Protein AF-A0AAD5KNI1-F1 (afdb_monomer)

Secondary structure (DSSP, 8-state):
----TTSHHHHHHHHHHHHHHHHHHHHHH--HHHHHHHHHHHHHTS--HHHHHHHHHHHHHHH--HHHHHHHHHHHHT--TTS-TTHHHHHHHHHHHTT-HHHHHHHHHHHH--GGG-SSPPPPPPTTHHHHHHHHHHHHHHTT-HHHHHHHHHHHHH-BTTTB---HHHHHHHHHHHHHTT-HHHHHHHTT------TT-S----HHHHHHHHHHHHHHHHHHHHHHTT-

Nearest PDB structures (foldseek):
  7mqz-assembly1_A  TM=6.585E-01  e=3.455E-09  Homo sapiens
  5jkp-assembly1_A  TM=3.582E-01  e=1.092E-02  Pseudomonas aeruginosa PAO1
  5yvi-assembly1_A  TM=3.074E-01  e=9.210E+00  Homo sapiens

Sequence (231 aa):
MAWDLSNKEERTTLMKQLGSEYREKCLRQKSPRDCHYLAHFLETVNKDVAKAATLFRKTCDDHQYGDSCQKFAHLVRRGIEGIDPSVSVDYDRKGCDYGQAKSCFHAAMAIVSDTERGQVPSKNLEPNDPLEAVNLLDRACDLGCDNSCYLAGGLYLVGVPGILEKDVSVTYRYDLKACQLGNQLACANLRGALPVECPGHDNPISNGFVIRRLQLKIRNERLRREYSNSL

Radius of gyration: 20.93 Å; Cα contacts (8 Å, |Δi|>4): 336; chains: 1; bounding box: 62×46×53 Å

Solvent-accessible surface area (backbone atoms only — not comparable to full-atom values): 11954 Å² total; per-residue (Å²): 136,87,82,55,74,87,40,68,66,55,42,53,51,51,52,56,50,50,56,50,50,24,47,51,39,23,72,75,65,63,36,58,68,34,34,43,52,35,18,49,42,28,38,70,72,68,62,36,53,69,62,13,41,52,41,16,43,48,36,18,72,78,61,56,33,14,68,23,16,32,50,27,18,52,47,30,37,72,64,42,90,97,53,67,43,62,56,18,46,59,29,10,45,51,3,28,76,46,67,23,23,70,11,15,35,51,35,18,44,26,64,38,38,65,46,93,85,43,70,44,58,57,66,86,82,54,96,61,45,69,59,52,27,45,53,27,13,48,53,6,27,74,58,64,30,21,70,23,18,32,44,40,14,44,49,25,57,68,31,38,93,100,79,38,72,62,32,63,71,59,15,52,53,24,20,50,52,6,28,76,61,64,27,65,68,25,44,33,54,76,70,74,48,85,85,81,90,74,91,87,64,97,73,81,81,54,49,69,60,40,52,52,40,34,54,49,52,53,53,52,49,50,52,51,51,57,53,64,74,73,112

Foldseek 3Di:
DDFDPVDPVSVVVVLVVLLVVLVCCCPPVVDLVSLLVNLVSCVPVVVNPVVSLVSLVCSCVVPLALVSLQVNLVSLLVDDPPDHNQVSLVSLVSSLVSLNLVSLQLNLCLDLDDPPPDSRHHDQHDPCSPVSSLVSLVSSLVSLPLLSLQLNLLCLCVDAPPHGHRDNPSSLVSLVSSVVSPNVQSVCVNVVDPDDDDPDDPDDDDSVNSNVSNNVSVVVSVVVVVVVVVD

Mean predicted aligned error: 8.08 Å

Organism: NCBI:txid1820382

InterPro domains:
  IPR011990 Tetratricopeptide-like helical domain superfamily [G3DSA:1.25.40.10] (17-195)
  IPR040239 Beta-lactamase HcpB-like [PTHR13891] (3-190)

pLDDT: mean 84.25, std 14.22, range [33.34, 97.88]

Structure (mmCIF, N/CA/C/O backbone):
data_AF-A0AAD5KNI1-F1
#
_entry.id   AF-A0AAD5KNI1-F1
#
loop_
_atom_site.group_PDB
_atom_site.id
_atom_site.type_symbol
_atom_site.label_atom_id
_atom_site.label_alt_id
_atom_site.label_comp_id
_atom_site.label_asym_id
_atom_site.label_entity_id
_atom_site.label_seq_id
_atom_site.pdbx_PDB_ins_code
_atom_site.Cartn_x
_atom_site.Cartn_y
_atom_site.Cartn_z
_atom_site.occupancy
_atom_site.B_iso_or_equiv
_atom_site.auth_seq_id
_atom_site.auth_comp_id
_atom_site.auth_asym_id
_atom_site.auth_atom_id
_atom_site.pdbx_PDB_model_num
ATOM 1 N N . MET A 1 1 ? -29.954 16.311 17.843 1.00 65.25 1 MET A N 1
ATOM 2 C CA . MET A 1 1 ? -29.125 17.119 18.763 1.00 65.25 1 MET A CA 1
ATOM 3 C C . MET A 1 1 ? -27.772 17.313 18.108 1.00 65.25 1 MET A C 1
ATOM 5 O O . MET A 1 1 ? -27.236 16.335 17.600 1.00 65.25 1 MET A O 1
ATOM 9 N N . ALA A 1 2 ? -27.282 18.549 18.032 1.00 79.69 2 ALA A N 1
ATOM 10 C CA . ALA A 1 2 ? -25.938 18.841 17.540 1.00 79.69 2 ALA A CA 1
ATOM 11 C C . ALA A 1 2 ? -24.978 18.829 18.736 1.00 79.69 2 ALA A C 1
ATOM 13 O O . ALA A 1 2 ? -25.285 19.446 19.750 1.00 79.69 2 ALA A O 1
ATOM 14 N N . TRP A 1 3 ? -23.875 18.092 18.626 1.00 81.31 3 TRP A N 1
ATOM 15 C CA . TRP A 1 3 ? -22.839 18.023 19.658 1.00 81.31 3 TRP A CA 1
ATOM 16 C C . TRP A 1 3 ? -21.899 19.225 19.543 1.00 81.31 3 TRP A C 1
ATOM 18 O O . TRP A 1 3 ? -21.423 19.515 18.441 1.00 81.31 3 TRP A O 1
ATOM 28 N N . ASP A 1 4 ? -21.575 19.878 20.657 1.00 86.06 4 ASP A N 1
ATOM 29 C CA . ASP A 1 4 ? -20.513 20.878 20.712 1.00 86.06 4 ASP A CA 1
ATOM 30 C C . ASP A 1 4 ? -19.155 20.189 20.886 1.00 86.06 4 ASP A C 1
ATOM 32 O O . ASP A 1 4 ? -18.719 19.814 21.977 1.00 86.06 4 ASP A O 1
ATOM 36 N N . LEU A 1 5 ? -18.441 20.041 19.771 1.00 84.06 5 LEU A N 1
ATOM 37 C CA . LEU A 1 5 ? -17.113 19.439 19.765 1.00 84.06 5 LEU A CA 1
ATOM 38 C C . LEU A 1 5 ? -16.035 20.353 20.354 1.00 84.06 5 LEU A C 1
ATOM 40 O O . LEU A 1 5 ? -14.898 19.908 20.471 1.00 84.06 5 LEU A O 1
ATOM 44 N N . SER A 1 6 ? -16.323 21.598 20.734 1.00 86.25 6 SER A N 1
ATOM 45 C CA . SER A 1 6 ? -15.379 22.435 21.484 1.00 86.25 6 SER A CA 1
ATOM 46 C C . SER A 1 6 ? -15.390 22.101 22.985 1.00 86.25 6 SER A C 1
ATOM 48 O O . SER A 1 6 ? -14.338 22.158 23.638 1.00 86.25 6 SER A O 1
ATOM 50 N N . ASN A 1 7 ? -16.516 21.595 23.496 1.00 92.38 7 ASN A N 1
ATOM 51 C CA . ASN A 1 7 ? -16.690 21.142 24.870 1.00 92.38 7 ASN A CA 1
ATOM 52 C C . ASN A 1 7 ? -16.044 19.759 25.105 1.00 92.38 7 ASN A C 1
ATOM 54 O O . ASN A 1 7 ? -16.334 18.764 24.439 1.00 92.38 7 ASN A O 1
ATOM 58 N N . LYS A 1 8 ? -15.141 19.673 26.091 1.00 91.00 8 LYS A N 1
ATOM 59 C CA . LYS A 1 8 ? -14.399 18.440 26.408 1.00 91.00 8 LYS A CA 1
ATOM 60 C C . LYS A 1 8 ? -15.302 17.303 26.898 1.00 91.00 8 LYS A C 1
ATOM 62 O O . LYS A 1 8 ? -15.028 16.143 26.582 1.00 91.00 8 LYS A O 1
ATOM 67 N N . GLU A 1 9 ? -16.330 17.611 27.676 1.00 89.75 9 GLU A N 1
ATOM 68 C CA . GLU A 1 9 ? -17.232 16.623 28.269 1.00 89.75 9 GLU A CA 1
ATOM 69 C C . GLU A 1 9 ? -18.179 16.036 27.219 1.00 89.75 9 GLU A C 1
ATOM 71 O O . GLU A 1 9 ? -18.293 14.811 27.109 1.00 89.75 9 GLU A O 1
ATOM 76 N N . GLU A 1 10 ? -18.747 16.885 26.361 1.00 88.88 10 GLU A N 1
ATOM 77 C CA . GLU A 1 10 ? -19.550 16.443 25.216 1.00 88.88 10 GLU A CA 1
ATOM 78 C C . GLU A 1 10 ? -18.726 15.602 24.239 1.00 88.88 10 GLU A C 1
ATOM 80 O O . GLU A 1 10 ? -19.139 14.494 23.893 1.00 88.88 10 GLU A O 1
ATOM 85 N N . ARG A 1 11 ? -17.508 16.041 23.880 1.00 87.19 11 ARG A N 1
ATOM 86 C CA . ARG A 1 11 ? -16.585 15.230 23.063 1.00 87.19 11 ARG A CA 1
ATOM 87 C C . ARG A 1 11 ? -16.330 13.854 23.672 1.00 87.19 11 ARG A C 1
ATOM 89 O O . ARG A 1 11 ? -16.349 12.848 22.967 1.00 87.19 11 ARG A O 1
ATOM 96 N N . THR A 1 12 ? -16.055 13.800 24.974 1.00 86.75 12 THR A N 1
ATOM 97 C CA . THR A 1 12 ? -15.742 12.537 25.660 1.00 86.75 12 THR A CA 1
ATOM 98 C C . THR A 1 12 ? -16.953 11.606 25.671 1.00 86.75 12 THR A C 1
ATOM 100 O O . THR A 1 12 ? -16.815 10.400 25.456 1.00 86.75 12 THR A O 1
ATOM 103 N N . THR A 1 13 ? -18.144 12.162 25.883 1.00 88.88 13 THR A N 1
ATOM 104 C CA . THR A 1 13 ? -19.409 11.419 25.876 1.00 88.88 13 THR A CA 1
ATOM 105 C C . THR A 1 13 ? -19.709 10.856 24.491 1.00 88.88 13 THR A C 1
ATOM 107 O O . THR A 1 13 ? -19.972 9.658 24.365 1.00 88.88 13 THR A O 1
ATOM 110 N N . LEU A 1 14 ? -19.560 11.675 23.448 1.00 86.31 14 LEU A N 1
ATOM 111 C CA . LEU A 1 14 ? -19.719 11.254 22.060 1.00 86.31 14 LEU A CA 1
ATOM 112 C C . LEU A 1 14 ? -18.759 10.112 21.700 1.00 86.31 14 LEU A C 1
ATOM 114 O O . LEU A 1 14 ? -19.182 9.110 21.130 1.00 86.31 14 LEU A O 1
ATOM 118 N N . MET A 1 15 ? -17.480 10.208 22.081 1.00 85.50 15 MET A N 1
ATOM 119 C CA . MET A 1 15 ? -16.503 9.147 21.800 1.00 85.50 15 MET A CA 1
ATOM 120 C C . MET A 1 15 ? -16.881 7.818 22.465 1.00 85.50 15 MET A C 1
ATOM 122 O O . MET A 1 15 ? -16.777 6.765 21.837 1.00 85.50 15 MET A O 1
ATOM 126 N N . LYS A 1 16 ? -17.378 7.841 23.709 1.00 86.94 16 LYS A N 1
ATOM 127 C CA . LYS A 1 16 ? -17.862 6.627 24.392 1.00 86.94 16 LYS A CA 1
ATOM 128 C C . LYS A 1 16 ? -19.083 6.015 23.695 1.00 86.94 16 LYS A C 1
ATOM 130 O O . LYS A 1 16 ? -19.163 4.789 23.575 1.00 86.94 16 LYS A O 1
ATOM 135 N N . GLN A 1 17 ? -20.018 6.849 23.236 1.00 88.50 17 GLN A N 1
ATOM 136 C CA . GLN A 1 17 ? -21.193 6.393 22.489 1.00 88.50 17 GLN A CA 1
ATOM 137 C C . GLN A 1 17 ? -20.791 5.759 21.153 1.00 88.50 17 GLN A C 1
ATOM 139 O O . GLN A 1 17 ? -21.181 4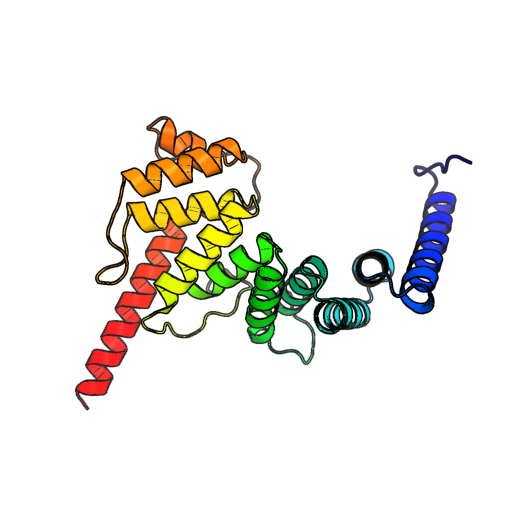.623 20.888 1.00 88.50 17 GLN A O 1
ATOM 144 N N . LEU A 1 18 ? -19.927 6.423 20.378 1.00 86.44 18 LEU A N 1
ATOM 145 C CA . LEU A 1 18 ? -19.414 5.910 19.103 1.00 86.44 18 LEU A CA 1
ATOM 146 C C . LEU A 1 18 ? -18.700 4.563 19.267 1.00 86.44 18 LEU A C 1
ATOM 148 O O . LEU A 1 18 ? -18.978 3.621 18.529 1.00 86.44 18 LEU A O 1
ATOM 152 N N . GLY A 1 19 ? -17.823 4.431 20.268 1.00 86.19 19 GLY A N 1
ATOM 153 C CA . GLY A 1 19 ? -17.139 3.164 20.543 1.00 86.19 19 GLY A CA 1
ATOM 154 C C . GLY A 1 19 ? -18.106 2.014 20.860 1.00 86.19 19 GLY A C 1
ATOM 155 O O . GLY A 1 19 ? -17.882 0.876 20.441 1.00 86.19 19 GLY A O 1
ATOM 156 N N . SER A 1 20 ? -19.204 2.309 21.561 1.00 86.38 20 SER A N 1
ATOM 157 C CA . SER A 1 20 ? -20.248 1.325 21.881 1.00 86.38 20 SER A CA 1
ATOM 158 C C . SER A 1 20 ? -21.065 0.941 20.644 1.00 86.38 20 SER A C 1
ATOM 160 O O . SER A 1 20 ? -21.335 -0.241 20.431 1.00 86.38 20 SER A O 1
ATOM 162 N N . GLU A 1 21 ? -21.394 1.913 19.792 1.00 87.56 21 GLU A N 1
ATOM 163 C CA . GLU A 1 21 ? -22.126 1.692 18.545 1.00 87.56 21 GLU A CA 1
ATOM 164 C C . GLU A 1 21 ? -21.324 0.846 17.544 1.00 87.56 21 GLU A C 1
ATOM 166 O O . GLU A 1 21 ? -21.843 -0.145 17.025 1.00 87.56 21 GLU A O 1
ATOM 171 N N . TYR A 1 22 ? -20.042 1.166 17.321 1.00 89.75 22 TYR A N 1
ATOM 172 C CA . TYR A 1 22 ? -19.177 0.359 16.452 1.00 89.75 22 TYR A CA 1
ATOM 173 C C . TYR A 1 22 ? -19.045 -1.078 16.960 1.00 89.75 22 TYR A C 1
ATOM 175 O O . TYR A 1 22 ? -19.050 -2.021 16.169 1.00 89.75 22 TYR A O 1
ATOM 183 N N . ARG A 1 23 ? -18.973 -1.270 18.284 1.00 87.81 23 ARG A N 1
ATOM 184 C CA . ARG A 1 23 ? -18.917 -2.604 18.892 1.00 87.81 23 ARG A CA 1
ATOM 185 C C . ARG A 1 23 ? -20.197 -3.398 18.660 1.00 87.81 23 ARG A C 1
ATOM 187 O O . ARG A 1 23 ? -20.118 -4.560 18.270 1.00 87.81 23 ARG A O 1
ATOM 194 N N . GLU A 1 24 ? -21.355 -2.788 18.882 1.00 87.38 24 GLU A N 1
ATOM 195 C CA . GLU A 1 24 ? -22.658 -3.402 18.607 1.00 87.38 24 GLU A CA 1
ATOM 196 C C . GLU A 1 24 ? -22.773 -3.819 17.135 1.00 87.38 24 GLU A C 1
ATOM 198 O O . GLU A 1 24 ? -23.053 -4.984 16.844 1.00 87.38 24 GLU A O 1
ATOM 203 N N . LYS A 1 25 ? -22.489 -2.902 16.201 1.00 87.19 25 LYS A N 1
ATOM 204 C CA . LYS A 1 25 ? -22.584 -3.158 14.756 1.00 87.19 25 LYS A CA 1
ATOM 205 C C . LYS A 1 25 ? -21.588 -4.213 14.282 1.00 87.19 25 LYS A C 1
ATOM 207 O O . LYS A 1 25 ? -21.976 -5.137 13.569 1.00 87.19 25 LYS A O 1
ATOM 212 N N . CYS A 1 26 ? -20.338 -4.146 14.732 1.00 89.75 26 CYS A N 1
ATOM 213 C CA . CYS A 1 26 ? -19.331 -5.150 14.400 1.00 89.75 26 CYS A CA 1
ATOM 214 C C . CYS A 1 26 ? -19.736 -6.553 14.888 1.00 89.75 26 CYS A C 1
ATOM 216 O O . CYS A 1 26 ? -19.681 -7.515 14.124 1.00 89.75 26 CYS A O 1
ATOM 218 N N . LEU A 1 27 ? -20.190 -6.687 16.142 1.00 84.06 27 LEU A N 1
ATOM 219 C CA . LEU A 1 27 ? -20.471 -7.999 16.738 1.00 84.06 27 LEU A CA 1
ATOM 220 C C . LEU A 1 27 ? -21.825 -8.586 16.321 1.00 84.06 27 LEU A C 1
ATOM 222 O O . LEU A 1 27 ? -21.920 -9.794 16.109 1.00 84.06 27 LEU A O 1
ATOM 226 N N . ARG A 1 28 ? -22.875 -7.761 16.216 1.00 80.75 28 ARG A N 1
ATOM 227 C CA . ARG A 1 28 ? -24.236 -8.230 15.899 1.00 80.75 28 ARG A CA 1
ATOM 228 C C . ARG A 1 28 ? -24.526 -8.231 14.407 1.00 80.75 28 ARG A C 1
ATOM 230 O O . ARG A 1 28 ? -25.112 -9.186 13.910 1.00 80.75 28 ARG A O 1
ATOM 237 N N . GLN A 1 29 ? -24.124 -7.179 13.699 1.00 75.31 29 GLN A N 1
ATOM 238 C CA . GLN A 1 29 ? -24.446 -7.002 12.278 1.00 75.31 29 GLN A CA 1
ATOM 239 C C . GLN A 1 29 ? -23.338 -7.535 11.361 1.00 75.31 29 GLN A C 1
ATOM 241 O O . GLN A 1 29 ? -23.528 -7.576 10.150 1.00 75.31 29 GLN A O 1
ATOM 246 N N . LYS A 1 30 ? -22.197 -7.961 11.932 1.00 82.06 30 LYS A N 1
ATOM 247 C CA . LYS A 1 30 ? -21.032 -8.508 11.212 1.00 82.06 30 LYS A CA 1
ATOM 248 C C . LYS A 1 30 ? -20.571 -7.613 10.055 1.00 82.06 30 LYS A C 1
ATOM 250 O O . LYS A 1 30 ? -20.094 -8.103 9.038 1.00 82.06 30 LYS A O 1
ATOM 255 N N . SER A 1 31 ? -20.739 -6.300 10.210 1.00 90.00 31 SER A N 1
ATOM 256 C CA . SER A 1 31 ? -20.339 -5.310 9.212 1.00 90.00 31 SER A CA 1
ATOM 257 C C . SER A 1 31 ? -18.813 -5.156 9.226 1.00 90.00 31 SER A C 1
ATOM 259 O O . SER A 1 31 ? -18.266 -4.681 10.229 1.00 90.00 31 SER A O 1
ATOM 261 N N . PRO A 1 32 ? -18.101 -5.503 8.135 1.00 91.88 32 PRO A N 1
ATOM 262 C CA . PRO A 1 32 ? -16.641 -5.395 8.084 1.00 91.88 32 PRO A CA 1
ATOM 263 C C . PRO A 1 32 ? -16.165 -3.948 8.245 1.00 91.88 32 PRO A C 1
ATOM 265 O O . PRO A 1 32 ? -15.157 -3.684 8.899 1.00 91.88 32 PRO A O 1
ATOM 268 N N . ARG A 1 33 ? -16.942 -2.997 7.711 1.00 93.44 33 ARG A N 1
ATOM 269 C CA . ARG A 1 33 ? -16.687 -1.560 7.832 1.00 93.44 33 ARG A CA 1
ATOM 270 C C . ARG A 1 33 ? -16.742 -1.100 9.290 1.00 93.44 33 ARG A C 1
ATOM 272 O O . ARG A 1 33 ? -15.844 -0.396 9.742 1.00 93.44 33 ARG A O 1
ATOM 279 N N . ASP A 1 34 ? -17.761 -1.510 10.042 1.00 93.81 34 ASP A N 1
ATOM 280 C CA . ASP A 1 34 ? -17.886 -1.118 11.451 1.00 93.81 34 ASP A CA 1
ATOM 281 C C . ASP A 1 34 ? -16.832 -1.804 12.327 1.00 93.81 34 ASP A C 1
ATOM 283 O O . ASP A 1 34 ? -16.310 -1.188 13.254 1.00 93.81 34 ASP A O 1
ATOM 287 N N . CYS A 1 35 ? -16.445 -3.044 12.006 1.00 94.81 35 CYS A N 1
ATOM 288 C CA . CYS A 1 35 ? -15.306 -3.696 12.655 1.00 94.81 35 CYS A CA 1
ATOM 289 C C . CYS A 1 35 ? -13.985 -2.963 12.386 1.00 94.81 35 CYS A C 1
ATOM 291 O O . CYS A 1 35 ? -13.182 -2.794 13.305 1.00 94.81 35 CYS A O 1
ATOM 293 N N . HIS A 1 36 ? -13.780 -2.467 11.163 1.00 95.81 36 HIS A N 1
ATOM 294 C CA . HIS A 1 36 ? -12.634 -1.628 10.823 1.00 95.81 36 HIS A CA 1
ATOM 295 C C . HIS A 1 36 ? -12.628 -0.314 11.626 1.00 95.81 36 HIS A C 1
ATOM 297 O O . HIS A 1 36 ? -11.601 0.057 12.199 1.00 95.81 36 HIS A O 1
ATOM 303 N N . TYR A 1 37 ? -13.771 0.369 11.745 1.00 94.56 37 TYR A N 1
ATOM 304 C CA . TYR A 1 37 ? -13.872 1.585 12.560 1.00 94.56 37 TYR A CA 1
ATOM 305 C C . TYR A 1 37 ? -13.698 1.322 14.055 1.00 94.56 37 TYR A C 1
ATOM 307 O O . TYR A 1 37 ? -13.020 2.097 14.731 1.00 94.56 37 TYR A O 1
ATOM 315 N N . LEU A 1 38 ? -14.223 0.208 14.571 1.00 94.75 38 LEU A N 1
ATOM 316 C CA . LEU A 1 38 ? -13.966 -0.213 15.945 1.00 94.75 38 LEU A CA 1
ATOM 317 C C . LEU A 1 38 ? -12.468 -0.442 16.178 1.00 94.75 38 LEU A C 1
ATOM 319 O O . LEU A 1 38 ? -11.935 0.005 17.190 1.00 94.75 38 LEU A O 1
ATOM 323 N N . ALA A 1 39 ? -11.773 -1.103 15.249 1.00 95.81 39 ALA A N 1
ATOM 324 C CA . ALA A 1 39 ? -10.332 -1.319 15.351 1.00 95.81 39 ALA A CA 1
ATOM 325 C C . ALA A 1 39 ? -9.562 0.010 15.369 1.00 95.81 39 ALA A C 1
ATOM 327 O O . ALA A 1 39 ? -8.685 0.205 16.212 1.00 95.81 39 ALA A O 1
ATOM 328 N N . HIS A 1 40 ? -9.955 0.971 14.533 1.00 95.31 40 HIS A N 1
ATOM 329 C CA . HIS A 1 40 ? -9.399 2.323 14.575 1.00 95.31 40 HIS A CA 1
ATOM 330 C C . HIS A 1 40 ? -9.676 3.059 15.886 1.00 95.31 40 HIS A C 1
ATOM 332 O O . HIS A 1 40 ? -8.799 3.753 16.408 1.00 95.31 40 HIS A O 1
ATOM 338 N N . PHE A 1 41 ? -10.873 2.901 16.445 1.00 93.62 41 PHE A N 1
ATOM 339 C CA . PHE A 1 41 ? -11.220 3.463 17.744 1.00 93.62 41 PHE A CA 1
ATOM 340 C C . PHE A 1 41 ? -10.348 2.859 18.857 1.00 93.62 41 PHE A C 1
ATOM 342 O O . PHE A 1 41 ? -9.821 3.586 19.701 1.00 93.62 41 PHE A O 1
ATOM 349 N N . LEU A 1 42 ? -10.125 1.541 18.825 1.00 94.38 42 LEU A N 1
ATOM 350 C CA . LEU A 1 42 ? -9.234 0.849 19.758 1.00 94.38 42 LEU A CA 1
ATOM 351 C C . LEU A 1 42 ? -7.793 1.369 19.659 1.00 94.38 42 LEU A C 1
ATOM 353 O O . LEU A 1 42 ? -7.189 1.672 20.685 1.00 94.38 42 LEU A O 1
ATOM 357 N N . GLU A 1 43 ? -7.275 1.538 18.440 1.00 94.44 43 GLU A N 1
ATOM 358 C CA . GLU A 1 43 ? -5.923 2.046 18.176 1.00 94.44 43 GLU A CA 1
ATOM 359 C C . GLU A 1 43 ? -5.746 3.484 18.690 1.00 94.44 43 GLU A C 1
ATOM 361 O O . GLU A 1 43 ? -4.787 3.802 19.395 1.00 94.44 43 GLU A O 1
ATOM 366 N N . THR A 1 44 ? -6.661 4.379 18.315 1.00 91.50 44 THR A N 1
ATOM 367 C CA . THR A 1 44 ? -6.442 5.829 18.430 1.00 91.50 44 THR A CA 1
ATOM 368 C C . THR A 1 44 ? -7.025 6.439 19.697 1.00 91.50 44 THR A C 1
ATOM 370 O 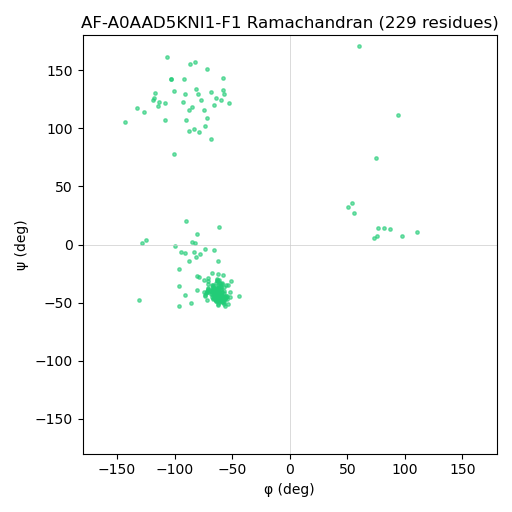O . THR A 1 44 ? -6.394 7.339 20.259 1.00 91.50 44 THR A O 1
ATOM 373 N N . VAL A 1 45 ? -8.176 5.949 20.166 1.00 91.50 45 VAL A N 1
ATOM 374 C CA . VAL A 1 45 ? -8.889 6.482 21.337 1.00 91.50 45 VAL A CA 1
ATOM 375 C C . VAL A 1 45 ? -8.536 5.681 22.580 1.00 91.50 45 VAL A C 1
ATOM 377 O O . VAL A 1 45 ? -8.068 6.255 23.559 1.00 91.50 45 VAL A O 1
ATOM 380 N N . ASN A 1 46 ? -8.678 4.355 22.525 1.00 90.00 46 ASN A N 1
ATOM 381 C CA . ASN A 1 46 ? -8.385 3.502 23.681 1.00 90.00 46 ASN A CA 1
ATOM 382 C C . ASN A 1 46 ? -6.891 3.199 23.847 1.00 90.00 46 ASN A C 1
ATOM 384 O O . ASN A 1 46 ? -6.501 2.664 24.881 1.00 90.00 46 ASN A O 1
ATOM 388 N N . LYS A 1 47 ? -6.066 3.533 22.843 1.00 92.94 47 LYS A N 1
ATOM 389 C CA . LYS A 1 47 ? -4.620 3.257 22.806 1.00 92.94 47 LYS A CA 1
ATOM 390 C C . LYS A 1 47 ? -4.275 1.773 22.983 1.00 92.94 47 LYS A C 1
ATOM 392 O O . LYS A 1 47 ? -3.185 1.432 23.430 1.00 92.94 47 LYS A O 1
ATOM 397 N N . ASP A 1 48 ? -5.188 0.889 22.592 1.00 94.44 48 ASP A N 1
ATOM 398 C CA . ASP A 1 48 ? -5.026 -0.560 22.668 1.00 94.44 48 ASP A CA 1
ATOM 399 C C . ASP A 1 48 ? -4.646 -1.108 21.287 1.00 94.44 48 ASP A C 1
ATOM 401 O O . ASP A 1 48 ? -5.472 -1.620 20.525 1.00 94.44 48 ASP A O 1
ATOM 405 N N . VAL A 1 49 ? -3.366 -0.939 20.946 1.00 94.56 49 VAL A N 1
ATOM 406 C CA . VAL A 1 49 ? -2.813 -1.336 19.642 1.00 94.56 49 VAL A CA 1
ATOM 407 C C . VAL A 1 49 ? -2.918 -2.848 19.428 1.00 94.56 49 VAL A C 1
ATOM 409 O O . VAL A 1 49 ? -3.210 -3.282 18.317 1.00 94.56 49 VAL A O 1
ATOM 412 N N . ALA A 1 50 ? -2.747 -3.656 20.477 1.00 93.75 50 ALA A N 1
ATOM 413 C CA . ALA A 1 50 ? -2.804 -5.114 20.381 1.00 93.75 50 ALA A CA 1
ATOM 414 C C . ALA A 1 50 ? -4.214 -5.614 20.021 1.00 93.75 50 ALA A C 1
ATOM 416 O O . ALA A 1 50 ? -4.378 -6.438 19.110 1.00 93.75 50 ALA A O 1
ATOM 417 N N . LYS A 1 51 ? -5.258 -5.083 20.676 1.00 94.00 51 LYS A N 1
ATOM 418 C CA . LYS A 1 51 ? -6.643 -5.417 20.311 1.00 94.00 51 LYS A CA 1
ATOM 419 C C . LYS A 1 51 ? -7.018 -4.864 18.943 1.00 94.00 51 LYS A C 1
ATOM 421 O O . LYS A 1 51 ? -7.677 -5.569 18.179 1.00 94.00 51 LYS A O 1
ATOM 426 N N . ALA A 1 52 ? -6.581 -3.647 18.615 1.00 95.88 52 ALA A N 1
ATOM 427 C CA . ALA A 1 52 ? -6.802 -3.070 17.293 1.00 95.88 52 ALA A CA 1
ATOM 428 C C . ALA A 1 52 ? -6.196 -3.946 16.189 1.00 95.88 52 ALA A C 1
ATOM 430 O O . ALA A 1 52 ? -6.898 -4.319 15.253 1.00 95.88 52 ALA A O 1
ATOM 431 N N . ALA A 1 53 ? -4.931 -4.351 16.334 1.00 96.62 53 ALA A N 1
ATOM 432 C CA . ALA A 1 53 ? -4.245 -5.222 15.387 1.00 96.62 53 ALA A CA 1
ATOM 433 C C . ALA A 1 53 ? -4.959 -6.570 15.229 1.00 96.62 53 ALA A C 1
ATOM 435 O O . ALA A 1 53 ? -5.169 -7.029 14.108 1.00 96.62 53 ALA A O 1
ATOM 436 N N . THR A 1 54 ? -5.405 -7.172 16.335 1.00 95.94 54 THR A N 1
ATOM 437 C CA . THR A 1 54 ? -6.172 -8.427 16.303 1.00 95.94 54 THR A CA 1
ATOM 438 C C . THR A 1 54 ? -7.470 -8.273 15.508 1.00 95.94 54 THR A C 1
ATOM 440 O O . THR A 1 54 ? -7.801 -9.134 14.692 1.00 95.94 54 THR A O 1
ATOM 443 N N . LEU A 1 55 ? -8.197 -7.170 15.714 1.00 96.06 55 LEU A N 1
ATOM 444 C CA . LEU A 1 55 ? -9.455 -6.914 15.018 1.00 96.06 55 LEU A CA 1
ATOM 445 C C . LEU A 1 55 ? -9.241 -6.559 13.539 1.00 96.06 55 LEU A C 1
ATOM 447 O O . LEU A 1 55 ? -9.983 -7.061 12.696 1.00 96.06 55 LEU A O 1
ATOM 451 N N . PHE A 1 56 ? -8.215 -5.771 13.200 1.00 97.81 56 PHE A N 1
ATOM 452 C CA . PHE A 1 56 ? -7.838 -5.513 11.806 1.00 97.81 56 PHE A CA 1
ATOM 453 C C . PHE A 1 56 ? -7.462 -6.805 11.081 1.00 97.81 56 PHE A C 1
ATOM 455 O O . PHE A 1 56 ? -7.992 -7.063 10.004 1.00 97.81 56 PHE A O 1
ATOM 462 N N . ARG A 1 57 ? -6.621 -7.651 11.692 1.00 97.31 57 ARG A N 1
ATOM 463 C CA . ARG A 1 57 ? -6.247 -8.955 11.133 1.00 97.31 57 ARG A CA 1
ATOM 464 C C . ARG A 1 57 ? -7.476 -9.811 10.857 1.00 97.31 57 ARG A C 1
ATOM 466 O O . ARG A 1 57 ? -7.686 -10.237 9.730 1.00 97.31 57 ARG A O 1
ATOM 473 N N . LYS A 1 58 ? -8.336 -9.980 11.864 1.00 96.31 58 LYS A N 1
ATOM 474 C CA . LYS A 1 58 ? -9.565 -10.767 11.729 1.00 96.31 58 LYS A CA 1
ATOM 475 C C . LYS A 1 58 ? -10.480 -10.218 10.633 1.00 96.31 58 LYS A C 1
ATOM 477 O O . LYS A 1 58 ? -10.988 -10.974 9.823 1.00 96.31 58 LYS A O 1
ATOM 482 N N . THR A 1 59 ? -10.661 -8.900 10.577 1.00 96.44 59 THR A N 1
ATOM 483 C CA . THR A 1 59 ? -11.509 -8.270 9.553 1.00 96.44 59 THR A CA 1
ATOM 484 C C . THR A 1 59 ? -10.916 -8.436 8.149 1.00 96.44 59 THR A C 1
ATOM 486 O O . THR A 1 59 ? -11.655 -8.625 7.189 1.00 96.44 59 THR A O 1
ATOM 489 N N . CYS A 1 60 ? -9.589 -8.381 8.019 1.00 97.50 60 CYS A N 1
ATOM 490 C CA . CYS A 1 60 ? -8.893 -8.678 6.770 1.00 97.50 60 CYS A CA 1
ATOM 491 C C . CYS A 1 60 ? -9.120 -10.130 6.326 1.00 97.50 60 CYS A C 1
ATOM 493 O O . CYS A 1 60 ? -9.531 -10.359 5.192 1.00 97.50 60 CYS A O 1
ATOM 495 N N . ASP A 1 61 ? -8.875 -11.095 7.215 1.00 96.81 61 ASP A N 1
ATOM 496 C CA . ASP A 1 61 ? -8.904 -12.519 6.874 1.00 96.81 61 ASP A CA 1
ATOM 497 C C . ASP A 1 61 ? -10.334 -13.049 6.675 1.00 96.81 61 ASP A C 1
ATOM 499 O O . ASP A 1 61 ? -10.594 -13.742 5.694 1.00 96.81 61 ASP A O 1
ATOM 503 N N . ASP A 1 62 ? -11.276 -12.684 7.552 1.00 95.12 62 ASP A N 1
ATOM 504 C CA . ASP A 1 62 ? -12.647 -13.217 7.528 1.00 95.12 62 ASP A CA 1
ATOM 505 C C . ASP A 1 62 ? -13.524 -12.548 6.455 1.00 95.12 62 ASP A C 1
ATOM 507 O O . ASP A 1 62 ? -14.487 -13.147 5.973 1.00 95.12 62 ASP A O 1
ATOM 511 N N . HIS A 1 63 ? -13.233 -11.290 6.105 1.00 94.75 63 HIS A N 1
ATOM 512 C CA . HIS A 1 63 ? -14.103 -10.471 5.251 1.00 94.75 63 HIS A CA 1
ATOM 513 C C . HIS A 1 63 ? -13.417 -9.895 4.019 1.00 94.75 63 HIS A C 1
ATOM 515 O O . HIS A 1 63 ? -14.044 -9.117 3.302 1.00 94.75 63 HIS A O 1
ATOM 521 N N . GLN A 1 64 ? -12.148 -10.238 3.781 1.00 96.69 64 GLN A N 1
ATOM 522 C CA . GLN A 1 64 ? -11.391 -9.743 2.631 1.00 96.69 64 GLN A CA 1
ATOM 523 C C . GLN A 1 64 ? -11.401 -8.205 2.555 1.00 96.69 64 GLN A C 1
ATOM 525 O O . GLN A 1 64 ? -11.490 -7.603 1.489 1.00 96.69 64 GLN A O 1
ATOM 530 N N . TYR A 1 65 ? -11.372 -7.541 3.715 1.00 96.62 65 TYR A N 1
ATOM 531 C CA . TYR A 1 65 ? -11.520 -6.090 3.792 1.00 96.62 65 TYR A CA 1
ATOM 532 C C . TYR A 1 65 ? -10.157 -5.410 3.627 1.00 96.62 65 TYR A C 1
ATOM 534 O O . TYR A 1 65 ? -9.387 -5.299 4.588 1.00 96.62 65 TYR A O 1
ATOM 542 N N . GLY A 1 66 ? -9.856 -4.956 2.406 1.00 96.12 66 GLY A N 1
ATOM 543 C CA . GLY A 1 66 ? -8.540 -4.436 2.012 1.00 96.12 66 GLY A CA 1
ATOM 544 C C . GLY A 1 66 ? -7.976 -3.340 2.926 1.00 96.12 66 GLY A C 1
ATOM 545 O O . GLY A 1 66 ? -6.800 -3.395 3.290 1.00 96.12 66 GLY A O 1
ATOM 546 N N . ASP A 1 67 ? -8.806 -2.400 3.393 1.00 95.62 67 ASP A N 1
ATOM 547 C CA . ASP A 1 67 ? -8.377 -1.358 4.342 1.00 95.62 67 ASP A CA 1
ATOM 548 C C . ASP A 1 67 ? -7.877 -1.942 5.671 1.00 95.62 67 ASP A C 1
ATOM 550 O O . ASP A 1 67 ? -6.909 -1.451 6.252 1.00 95.62 67 ASP A O 1
ATOM 554 N N . SER A 1 68 ? -8.510 -3.010 6.163 1.00 97.69 68 SER A N 1
ATOM 555 C CA . SER A 1 68 ? -8.083 -3.684 7.393 1.00 97.69 68 SER A CA 1
ATOM 556 C C . SER A 1 68 ? -6.773 -4.438 7.194 1.00 97.69 68 SER A C 1
ATOM 558 O O . SER A 1 68 ? -5.926 -4.406 8.085 1.00 97.69 68 SER A O 1
ATOM 560 N N . CYS A 1 69 ? -6.565 -5.054 6.026 1.00 97.88 69 CYS A N 1
ATOM 561 C CA . CYS A 1 69 ? -5.288 -5.684 5.683 1.00 97.88 69 CYS A CA 1
ATOM 562 C C . CYS A 1 69 ? -4.156 -4.651 5.670 1.00 97.88 69 CYS A C 1
ATOM 564 O O . CYS A 1 69 ? -3.136 -4.837 6.333 1.00 97.88 69 CYS A O 1
ATOM 566 N N . GLN A 1 70 ? -4.388 -3.514 5.005 1.00 95.88 70 GLN A N 1
ATOM 567 C CA . GLN A 1 70 ? -3.450 -2.394 4.945 1.00 95.88 70 GLN A CA 1
ATOM 568 C C . GLN A 1 70 ? -3.115 -1.862 6.339 1.00 95.88 70 GLN A C 1
ATOM 570 O O . GLN A 1 70 ? -1.947 -1.617 6.654 1.00 95.88 70 GLN A O 1
ATOM 575 N N . LYS A 1 71 ? -4.129 -1.679 7.194 1.00 97.06 71 LYS A N 1
ATOM 576 C CA . LYS A 1 71 ? -3.921 -1.190 8.559 1.00 97.06 71 LYS A CA 1
ATOM 577 C C . LYS A 1 71 ? -3.179 -2.186 9.428 1.00 97.06 71 LYS A C 1
ATOM 579 O O . LYS A 1 71 ? -2.268 -1.770 10.141 1.00 97.06 71 LYS A O 1
ATOM 584 N N . PHE A 1 72 ? -3.491 -3.474 9.332 1.00 97.50 72 PHE A N 1
ATOM 585 C CA . PHE A 1 72 ? -2.737 -4.499 10.042 1.00 97.50 72 PHE A CA 1
ATOM 586 C C . PHE A 1 72 ? -1.266 -4.521 9.603 1.00 97.50 72 PHE A C 1
ATOM 588 O O . PHE A 1 72 ? -0.385 -4.416 10.454 1.00 97.50 72 PHE A O 1
ATOM 595 N N . ALA A 1 73 ? -0.994 -4.541 8.293 1.00 95.12 73 ALA A N 1
ATOM 596 C CA . ALA A 1 73 ? 0.365 -4.479 7.754 1.00 95.12 73 ALA A CA 1
ATOM 597 C C . ALA A 1 73 ? 1.131 -3.244 8.256 1.00 95.12 73 ALA A C 1
ATOM 599 O O . ALA A 1 73 ? 2.279 -3.343 8.687 1.00 95.12 73 ALA A O 1
ATOM 600 N N . HIS A 1 74 ? 0.480 -2.079 8.266 1.00 92.69 74 HIS A N 1
ATOM 601 C CA . HIS A 1 74 ? 1.058 -0.844 8.791 1.00 92.69 74 HIS A CA 1
ATOM 602 C C . HIS A 1 74 ? 1.391 -0.925 10.289 1.00 92.69 74 HIS A C 1
ATOM 604 O O . HIS A 1 74 ? 2.448 -0.451 10.701 1.00 92.69 74 HIS A O 1
ATOM 610 N N . LEU A 1 75 ? 0.524 -1.524 11.112 1.00 94.00 75 LEU A N 1
ATOM 611 C CA . LEU A 1 75 ? 0.810 -1.702 12.538 1.00 94.00 75 LEU A CA 1
ATOM 612 C C . LEU A 1 75 ? 1.978 -2.668 12.766 1.00 94.00 75 LEU A C 1
ATOM 614 O O . LEU A 1 75 ? 2.848 -2.370 13.578 1.00 94.00 75 LEU A O 1
ATOM 618 N N . VAL A 1 76 ? 2.046 -3.767 12.009 1.00 93.19 76 VAL A N 1
ATOM 619 C CA . VAL A 1 76 ? 3.167 -4.721 12.065 1.00 93.19 76 VAL A CA 1
ATOM 620 C C . VAL A 1 76 ? 4.494 -4.031 11.724 1.00 93.19 76 VAL A C 1
ATOM 622 O O . VAL A 1 76 ? 5.468 -4.191 12.455 1.00 93.19 76 VAL A O 1
ATOM 625 N N . ARG A 1 77 ? 4.523 -3.177 10.690 1.00 88.81 77 ARG A N 1
ATOM 626 C CA . ARG A 1 77 ? 5.711 -2.378 10.318 1.00 88.81 77 ARG A CA 1
ATOM 627 C C . ARG A 1 77 ? 6.165 -1.394 11.392 1.00 88.81 77 ARG A C 1
ATOM 629 O O . ARG A 1 77 ? 7.354 -1.111 11.504 1.00 88.81 77 ARG A O 1
ATOM 636 N N . ARG A 1 78 ? 5.229 -0.871 12.187 1.00 88.25 78 ARG A N 1
ATOM 637 C CA . ARG A 1 78 ? 5.530 0.005 13.332 1.00 88.25 78 ARG A CA 1
ATOM 638 C C . ARG A 1 78 ? 6.024 -0.758 14.563 1.00 88.25 78 ARG A C 1
ATOM 640 O O . ARG A 1 78 ? 6.471 -0.115 15.509 1.00 88.25 78 ARG A O 1
ATOM 647 N N . GLY A 1 79 ? 5.965 -2.087 14.532 1.00 88.56 79 GLY A N 1
ATOM 648 C CA . GLY A 1 79 ? 6.348 -2.966 15.625 1.00 88.56 79 GLY A CA 1
ATOM 649 C C . GLY A 1 79 ? 5.150 -3.331 16.497 1.00 88.56 79 GLY A C 1
ATOM 650 O O . GLY A 1 79 ? 4.620 -2.500 17.233 1.00 88.56 79 GLY A O 1
ATOM 651 N N . ILE A 1 80 ? 4.756 -4.602 16.435 1.00 88.19 80 ILE A N 1
ATOM 652 C CA . ILE A 1 80 ? 3.875 -5.243 17.414 1.00 88.19 80 ILE A CA 1
ATOM 653 C C . ILE A 1 80 ? 4.682 -6.362 18.068 1.00 88.19 80 ILE A C 1
ATOM 655 O O . ILE A 1 80 ? 5.300 -7.170 17.376 1.00 88.19 80 ILE A O 1
ATOM 659 N N . GLU A 1 81 ? 4.674 -6.412 19.396 1.00 86.69 81 GLU A N 1
ATOM 660 C CA . GLU A 1 81 ? 5.374 -7.451 20.147 1.00 86.69 81 GLU A CA 1
ATOM 661 C C . GLU A 1 81 ? 4.889 -8.855 19.745 1.00 86.69 81 GLU A C 1
ATOM 663 O O . GLU A 1 81 ? 3.689 -9.108 19.630 1.00 86.69 81 GLU A O 1
ATOM 668 N N . GLY A 1 82 ? 5.836 -9.765 19.504 1.00 86.19 82 GLY A N 1
ATOM 669 C CA . GLY A 1 82 ? 5.546 -11.152 19.133 1.00 86.19 82 GLY A CA 1
ATOM 670 C C . GLY A 1 82 ? 5.094 -11.369 17.684 1.00 86.19 82 GLY A C 1
ATOM 671 O O . GLY A 1 82 ? 4.720 -12.490 17.345 1.00 86.19 82 GLY A O 1
ATOM 672 N N . ILE A 1 83 ? 5.129 -10.343 16.824 1.00 88.50 83 ILE A N 1
ATOM 673 C CA . ILE A 1 83 ? 4.833 -10.474 15.390 1.00 88.50 83 ILE A CA 1
ATOM 674 C C . ILE A 1 83 ? 6.067 -10.090 14.574 1.00 88.50 83 ILE A C 1
ATOM 676 O O . ILE A 1 83 ? 6.605 -8.996 14.729 1.00 88.50 83 ILE A O 1
ATOM 680 N N . ASP A 1 84 ? 6.494 -10.985 13.682 1.00 88.12 84 ASP A N 1
ATOM 681 C CA . ASP A 1 84 ? 7.587 -10.714 12.747 1.00 88.12 84 ASP A CA 1
ATOM 682 C C . ASP A 1 84 ? 7.192 -9.576 11.779 1.00 88.12 84 ASP A C 1
ATOM 684 O O . ASP A 1 84 ? 6.151 -9.672 11.116 1.00 88.12 84 ASP A O 1
ATOM 688 N N . PR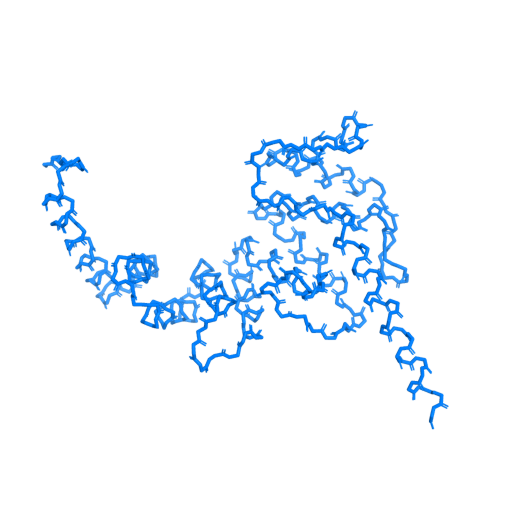O A 1 85 ? 8.004 -8.506 11.658 1.00 86.31 85 PRO A N 1
ATOM 689 C CA . PRO A 1 85 ? 7.789 -7.444 10.683 1.00 86.31 85 PRO A CA 1
ATOM 690 C C . PRO A 1 85 ? 7.583 -7.935 9.243 1.00 86.31 85 PRO A C 1
ATOM 692 O O . PRO A 1 85 ? 6.835 -7.292 8.500 1.00 86.31 85 PRO A O 1
ATOM 695 N N . SER A 1 86 ? 8.203 -9.057 8.846 1.00 85.25 86 SER A N 1
ATOM 696 C CA . SER A 1 86 ? 8.092 -9.673 7.508 1.00 85.25 86 SER A CA 1
ATOM 697 C C . SER A 1 86 ? 6.641 -9.932 7.089 1.00 85.25 86 SER A C 1
ATOM 699 O O . SER A 1 86 ? 6.276 -9.681 5.939 1.00 85.25 86 SER A O 1
ATOM 701 N N . VAL A 1 87 ? 5.783 -10.280 8.055 1.00 91.44 87 VAL A N 1
ATOM 702 C CA . VAL A 1 87 ? 4.350 -10.555 7.867 1.00 91.44 87 VAL A CA 1
ATOM 703 C C . VAL A 1 87 ? 3.609 -9.363 7.259 1.00 91.44 87 VAL A C 1
ATOM 705 O O . VAL A 1 87 ? 2.595 -9.536 6.583 1.00 91.44 87 VAL A O 1
ATOM 708 N N . SER A 1 88 ? 4.100 -8.136 7.457 1.00 92.31 88 SER A N 1
ATOM 709 C CA . SER A 1 88 ? 3.470 -6.950 6.873 1.00 92.31 88 SER A CA 1
ATOM 710 C C . SER A 1 88 ? 3.359 -7.012 5.349 1.00 92.31 88 SER A C 1
ATOM 712 O O . SER A 1 88 ? 2.337 -6.598 4.807 1.00 92.31 88 SER A O 1
ATOM 714 N N . VAL A 1 89 ? 4.358 -7.580 4.666 1.00 91.25 89 VAL A N 1
ATOM 715 C CA . VAL A 1 89 ? 4.382 -7.667 3.200 1.00 91.25 89 VAL A CA 1
ATOM 716 C C . VAL A 1 89 ? 3.290 -8.609 2.696 1.00 91.25 89 VAL A C 1
ATOM 718 O O . VAL A 1 89 ? 2.621 -8.301 1.711 1.00 91.25 89 VAL A O 1
ATOM 721 N N . ASP A 1 90 ? 3.041 -9.711 3.401 1.00 93.75 90 ASP A N 1
ATOM 722 C CA . ASP A 1 90 ? 1.993 -10.669 3.037 1.00 93.75 90 ASP A CA 1
ATOM 723 C C . ASP A 1 90 ? 0.594 -10.063 3.183 1.00 93.75 90 ASP A C 1
ATOM 725 O O . ASP A 1 90 ? -0.277 -10.270 2.337 1.00 93.75 90 ASP A O 1
ATOM 729 N N . TYR A 1 91 ? 0.372 -9.261 4.226 1.00 96.62 91 TYR A N 1
ATOM 730 C CA . TYR A 1 91 ? -0.898 -8.552 4.396 1.00 96.62 91 TYR A CA 1
ATOM 731 C C . TYR A 1 91 ? -1.054 -7.370 3.441 1.00 96.62 91 TYR A C 1
ATOM 733 O O . TYR A 1 91 ? -2.177 -7.083 3.029 1.00 96.62 91 TYR A O 1
ATOM 741 N N . ASP A 1 92 ? 0.036 -6.715 3.038 1.00 94.94 92 ASP A N 1
ATOM 742 C CA . ASP A 1 92 ? 0.001 -5.732 1.955 1.00 94.94 92 ASP A CA 1
ATOM 743 C C . ASP A 1 92 ? -0.298 -6.411 0.598 1.00 94.94 92 ASP A C 1
ATOM 745 O O . ASP A 1 92 ? -1.072 -5.877 -0.193 1.00 94.94 92 ASP A O 1
ATOM 749 N N . ARG A 1 93 ? 0.172 -7.640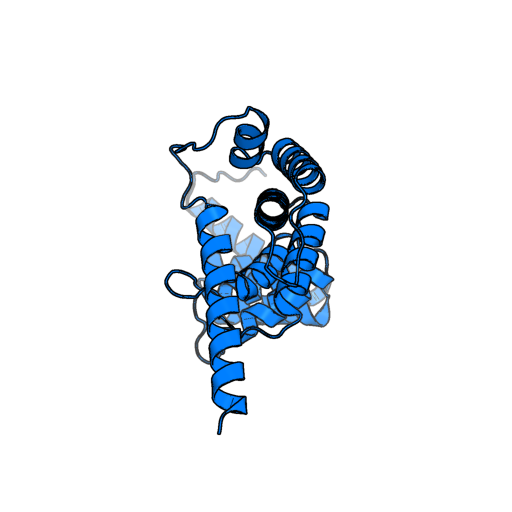 0.344 1.00 95.38 93 ARG A N 1
ATOM 750 C CA . ARG A 1 93 ? -0.272 -8.422 -0.828 1.00 95.38 93 ARG A CA 1
ATOM 751 C C . ARG A 1 93 ? -1.763 -8.768 -0.761 1.00 95.38 93 ARG A C 1
ATOM 753 O O . ARG A 1 93 ? -2.493 -8.453 -1.694 1.00 95.38 93 ARG A O 1
ATOM 760 N N . LYS A 1 94 ? -2.254 -9.292 0.369 1.00 97.06 94 LYS A N 1
ATOM 761 C CA . LYS A 1 94 ? -3.697 -9.552 0.565 1.00 97.06 94 LYS A CA 1
ATOM 762 C C . LYS A 1 94 ? -4.543 -8.292 0.378 1.00 97.06 94 LYS A C 1
ATOM 764 O O . LYS A 1 94 ? -5.552 -8.311 -0.316 1.00 97.06 94 LYS A O 1
ATOM 769 N N . GLY A 1 95 ? -4.133 -7.177 0.987 1.00 97.25 95 GLY A N 1
ATOM 770 C CA . GLY A 1 95 ? -4.828 -5.900 0.847 1.00 97.25 95 GLY A CA 1
ATOM 771 C C . GLY A 1 95 ? -4.883 -5.440 -0.608 1.00 97.25 95 GLY A C 1
ATOM 772 O O . GLY A 1 95 ? -5.923 -4.960 -1.055 1.00 97.25 95 GLY A O 1
ATOM 773 N N . CYS A 1 96 ? -3.800 -5.647 -1.361 1.00 96.38 96 CYS A N 1
ATOM 774 C CA . CYS A 1 96 ? -3.766 -5.393 -2.795 1.00 96.38 96 CYS A CA 1
ATOM 775 C C . CYS A 1 96 ? -4.768 -6.265 -3.560 1.00 96.38 96 CYS A C 1
ATOM 777 O O . CYS A 1 96 ? -5.530 -5.754 -4.384 1.00 96.38 96 CYS A O 1
ATOM 779 N N . ASP A 1 97 ? -4.817 -7.562 -3.246 1.00 96.88 97 ASP A N 1
ATOM 780 C CA . ASP A 1 97 ? -5.760 -8.505 -3.848 1.00 96.88 97 ASP A CA 1
ATOM 781 C C . ASP A 1 97 ? -7.215 -8.108 -3.619 1.00 96.88 97 ASP A C 1
AT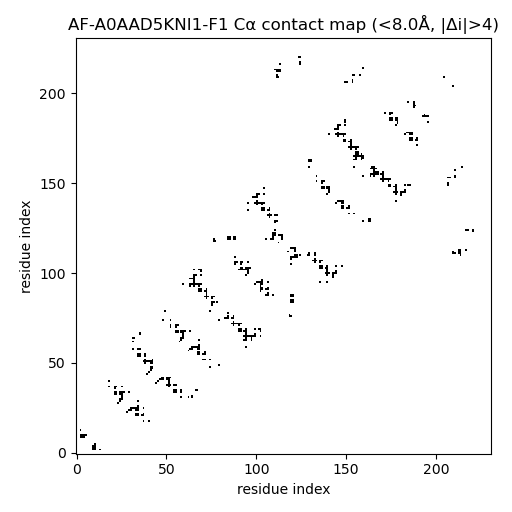OM 783 O O . ASP A 1 97 ? -8.039 -8.245 -4.523 1.00 96.88 97 ASP A O 1
ATOM 787 N N . TYR A 1 98 ? -7.491 -7.497 -2.470 1.00 96.81 98 TYR A N 1
ATOM 788 C CA . TYR A 1 98 ? -8.797 -6.958 -2.102 1.00 96.81 98 TYR A CA 1
ATOM 789 C C . TYR A 1 98 ? -9.012 -5.494 -2.516 1.00 96.81 98 TYR A C 1
ATOM 791 O O . TYR A 1 98 ? -9.877 -4.809 -1.972 1.00 96.81 98 TYR A O 1
ATOM 799 N N . GLY A 1 99 ? -8.238 -5.004 -3.488 1.00 93.75 99 GLY A N 1
ATOM 800 C CA . GLY A 1 99 ? -8.474 -3.718 -4.145 1.00 93.75 99 GLY A CA 1
ATOM 801 C C . GLY A 1 99 ? -7.960 -2.498 -3.385 1.00 93.75 99 GLY A C 1
ATOM 802 O O . GLY A 1 99 ? -8.327 -1.378 -3.736 1.00 93.75 99 GLY A O 1
ATOM 803 N N . GLN A 1 100 ? -7.105 -2.671 -2.373 1.00 96.12 100 GLN A N 1
ATOM 804 C CA . GLN A 1 100 ? -6.558 -1.541 -1.632 1.00 96.12 100 GLN A CA 1
ATOM 805 C C . GLN A 1 100 ? -5.252 -1.020 -2.242 1.00 96.12 100 GLN A C 1
ATOM 807 O O . GLN A 1 100 ? -4.178 -1.601 -2.069 1.00 96.12 100 GLN A O 1
ATOM 812 N N . ALA A 1 101 ? -5.330 0.147 -2.890 1.00 93.06 101 ALA A N 1
ATOM 813 C CA . ALA A 1 101 ? -4.236 0.740 -3.666 1.00 93.06 101 ALA A CA 1
ATOM 814 C C . ALA A 1 101 ? -2.933 0.910 -2.864 1.00 93.06 101 ALA A C 1
ATOM 816 O O . ALA A 1 101 ? -1.847 0.552 -3.319 1.00 93.06 101 ALA A O 1
ATOM 817 N N . LYS A 1 102 ? -3.037 1.413 -1.625 1.00 89.94 102 LYS A N 1
ATOM 818 C CA . LYS A 1 102 ? -1.876 1.616 -0.740 1.00 89.94 102 LYS A CA 1
ATOM 819 C C . LYS A 1 102 ? -1.179 0.308 -0.381 1.00 89.94 102 LYS A C 1
ATOM 821 O O . LYS A 1 102 ? 0.025 0.309 -0.153 1.00 89.94 102 LYS A O 1
ATOM 826 N N . SER A 1 103 ? -1.921 -0.790 -0.305 1.00 93.94 103 SER A N 1
ATOM 827 C CA . SER A 1 103 ? -1.357 -2.103 -0.012 1.00 93.94 103 SER A CA 1
ATOM 828 C C . SER A 1 103 ? -0.567 -2.648 -1.200 1.00 93.94 103 SER A C 1
ATOM 830 O O . SER A 1 103 ? 0.570 -3.071 -1.013 1.00 93.94 103 SER A O 1
ATOM 832 N N . CYS A 1 104 ? -1.075 -2.489 -2.428 1.00 94.81 104 CYS A N 1
ATOM 833 C CA . CYS A 1 104 ? -0.304 -2.771 -3.644 1.00 94.81 104 CYS A CA 1
ATOM 834 C C . CYS A 1 104 ? 1.009 -1.969 -3.693 1.00 94.81 104 CYS A C 1
ATOM 836 O O . CYS A 1 104 ? 2.081 -2.534 -3.909 1.00 94.81 104 CYS A O 1
ATOM 838 N N . PHE A 1 105 ? 0.940 -0.662 -3.408 1.00 91.62 105 PHE A N 1
ATOM 839 C CA . PHE A 1 105 ? 2.120 0.203 -3.350 1.00 91.62 105 PHE A CA 1
ATOM 840 C C . PHE A 1 105 ? 3.148 -0.286 -2.322 1.00 91.62 105 PHE A C 1
ATOM 842 O O . PHE A 1 105 ? 4.328 -0.417 -2.639 1.00 91.62 105 PHE A O 1
ATOM 849 N N . HIS A 1 106 ? 2.727 -0.589 -1.092 1.00 90.06 106 HIS A N 1
ATOM 850 C CA . HIS A 1 106 ? 3.654 -1.050 -0.057 1.00 90.06 106 HIS A CA 1
ATOM 851 C C . HIS A 1 106 ? 4.257 -2.427 -0.362 1.00 90.06 106 HIS A C 1
ATOM 853 O O . HIS A 1 106 ? 5.441 -2.632 -0.091 1.00 90.06 106 HIS A O 1
ATOM 859 N N . ALA A 1 107 ? 3.489 -3.337 -0.970 1.00 91.31 107 ALA A N 1
ATOM 860 C CA . ALA A 1 107 ? 4.005 -4.621 -1.435 1.00 91.31 107 ALA A CA 1
ATOM 861 C C . ALA A 1 107 ? 5.092 -4.433 -2.510 1.00 91.31 107 ALA A C 1
ATOM 863 O O . ALA A 1 107 ? 6.146 -5.063 -2.431 1.00 91.31 107 ALA A O 1
ATOM 864 N N . ALA A 1 108 ? 4.894 -3.508 -3.458 1.00 90.94 108 ALA A N 1
ATOM 865 C CA . ALA A 1 108 ? 5.928 -3.153 -4.430 1.00 90.94 108 ALA A CA 1
ATOM 866 C C . ALA A 1 108 ? 7.159 -2.533 -3.754 1.00 90.94 108 ALA A C 1
ATOM 868 O O . ALA A 1 108 ? 8.294 -2.897 -4.059 1.00 90.94 108 ALA A O 1
ATOM 869 N N . MET A 1 109 ? 6.949 -1.634 -2.789 1.00 86.56 109 MET A N 1
ATOM 870 C CA . MET A 1 109 ? 8.029 -0.977 -2.051 1.00 86.56 109 MET A CA 1
ATOM 871 C C . MET A 1 109 ? 8.911 -1.962 -1.278 1.00 86.56 109 MET A C 1
ATOM 873 O O . MET A 1 109 ? 10.117 -1.734 -1.203 1.00 86.56 109 MET A O 1
ATOM 877 N N . ALA A 1 110 ? 8.353 -3.067 -0.774 1.00 86.69 110 ALA A N 1
ATOM 878 C CA . ALA A 1 110 ? 9.118 -4.145 -0.137 1.00 86.69 110 ALA A CA 1
ATOM 879 C C . ALA A 1 110 ? 10.110 -4.834 -1.092 1.00 86.69 110 ALA A C 1
ATOM 881 O O . ALA A 1 110 ? 11.120 -5.394 -0.662 1.00 86.69 110 ALA A O 1
ATOM 882 N N . ILE A 1 111 ? 9.832 -4.788 -2.396 1.00 86.12 111 ILE A N 1
ATOM 883 C CA . ILE A 1 111 ? 10.699 -5.344 -3.433 1.00 86.12 111 ILE A CA 1
ATOM 884 C C . ILE A 1 111 ? 11.767 -4.325 -3.838 1.00 86.12 111 ILE A C 1
ATOM 886 O O . ILE A 1 111 ? 12.957 -4.653 -3.861 1.00 86.12 111 ILE A O 1
ATOM 890 N N . VAL A 1 112 ? 11.339 -3.095 -4.151 1.00 79.50 112 VAL A N 1
ATOM 891 C CA . VAL A 1 112 ? 12.189 -2.087 -4.812 1.00 79.50 112 VAL A CA 1
ATOM 892 C C . VAL A 1 112 ? 13.017 -1.227 -3.863 1.00 79.50 112 VAL A C 1
ATOM 894 O O . VAL A 1 112 ? 13.941 -0.548 -4.307 1.00 79.50 112 VAL A O 1
ATOM 897 N N . SER A 1 113 ? 12.714 -1.242 -2.565 1.00 74.00 113 SER A N 1
ATOM 898 C CA . SER A 1 113 ? 13.449 -0.463 -1.566 1.00 74.00 113 SER A CA 1
ATOM 899 C C . SER A 1 113 ? 14.414 -1.328 -0.761 1.00 74.00 113 SER A C 1
ATOM 901 O O . SER A 1 113 ? 14.082 -2.441 -0.366 1.00 74.00 113 SER A O 1
ATOM 903 N N . ASP A 1 114 ? 15.584 -0.768 -0.441 1.00 63.78 114 ASP A N 1
ATOM 904 C CA . ASP A 1 114 ? 16.447 -1.296 0.620 1.00 63.78 114 ASP A CA 1
ATOM 905 C C . ASP A 1 114 ? 16.129 -0.618 1.957 1.00 63.78 114 ASP A C 1
ATOM 907 O O . ASP A 1 114 ? 15.872 0.589 2.018 1.00 63.78 114 ASP A O 1
ATOM 911 N N . THR A 1 115 ? 16.177 -1.401 3.031 1.00 55.16 115 THR A N 1
ATOM 912 C CA . THR A 1 115 ? 15.679 -1.120 4.389 1.00 55.16 115 THR A CA 1
ATOM 913 C C . THR A 1 115 ? 16.377 0.002 5.153 1.00 55.16 115 THR A C 1
ATOM 915 O O . THR A 1 115 ? 15.910 0.361 6.227 1.00 55.16 115 THR A O 1
ATOM 918 N N . GLU A 1 116 ? 17.441 0.624 4.637 1.00 46.56 116 GLU A N 1
ATOM 919 C CA . GLU A 1 116 ? 18.243 1.568 5.445 1.00 46.56 116 GLU A CA 1
ATOM 920 C C . GLU A 1 116 ? 17.484 2.821 5.936 1.00 46.56 116 GLU A C 1
ATOM 922 O O . GLU A 1 116 ? 17.957 3.509 6.834 1.00 46.56 116 GLU A O 1
ATOM 927 N N . ARG A 1 117 ? 16.300 3.126 5.382 1.00 48.62 117 ARG A N 1
ATOM 928 C CA . ARG A 1 117 ? 15.367 4.135 5.931 1.00 48.62 117 ARG A CA 1
ATOM 929 C C . ARG A 1 117 ? 13.931 3.624 6.113 1.00 48.62 117 ARG A C 1
ATOM 931 O O . ARG A 1 117 ? 13.055 4.397 6.492 1.00 48.62 117 ARG A O 1
ATOM 938 N N . GLY A 1 118 ? 13.655 2.361 5.794 1.00 47.84 118 GLY A N 1
ATOM 939 C CA . GLY A 1 118 ? 12.300 1.882 5.532 1.00 47.84 118 GLY A CA 1
ATOM 940 C C . GLY A 1 118 ? 11.813 0.890 6.574 1.00 47.84 118 GLY A C 1
ATOM 941 O O . GLY A 1 118 ? 12.379 -0.184 6.713 1.00 47.84 118 GLY A O 1
ATOM 942 N N . GLN A 1 119 ? 10.687 1.204 7.212 1.00 54.66 119 GLN A N 1
ATOM 943 C CA . GLN A 1 119 ? 9.879 0.306 8.054 1.00 54.66 119 GLN A CA 1
ATOM 944 C C . GLN A 1 119 ? 9.317 -0.915 7.285 1.00 54.66 119 GLN A C 1
ATOM 946 O O . GLN A 1 119 ? 8.367 -1.538 7.739 1.00 54.66 119 GLN A O 1
ATOM 951 N N . VAL A 1 120 ? 9.827 -1.223 6.088 1.00 62.91 120 VAL A N 1
ATOM 952 C CA . VAL A 1 120 ? 9.345 -2.287 5.203 1.00 62.91 120 VAL A CA 1
ATOM 953 C C . VAL A 1 120 ? 10.447 -3.343 5.087 1.00 62.91 120 VAL A C 1
ATOM 955 O O . VAL A 1 120 ? 11.535 -2.998 4.631 1.00 62.91 120 VAL A O 1
ATOM 958 N N . PRO A 1 121 ? 10.201 -4.599 5.489 1.00 63.91 121 PRO A N 1
ATOM 959 C CA . PRO A 1 121 ? 11.172 -5.684 5.380 1.00 63.91 121 PRO A CA 1
ATOM 960 C C . PRO A 1 121 ? 11.639 -5.879 3.933 1.00 63.91 121 PRO A C 1
ATOM 962 O O . PRO A 1 121 ? 10.818 -5.996 3.025 1.00 63.91 121 PRO A O 1
ATOM 965 N N . SER A 1 122 ? 12.955 -5.934 3.720 1.00 65.06 122 SER A N 1
ATOM 966 C CA . SER A 1 122 ? 13.550 -6.237 2.413 1.00 65.06 122 SER A CA 1
ATOM 967 C C . SER A 1 122 ? 13.806 -7.740 2.325 1.00 65.06 122 SER A C 1
ATOM 969 O O . SER A 1 122 ? 14.516 -8.293 3.165 1.00 65.06 122 SER A O 1
ATOM 971 N N . LYS A 1 123 ? 13.229 -8.403 1.317 1.00 68.75 123 LYS A N 1
ATOM 972 C CA . LYS A 1 123 ? 13.585 -9.784 0.949 1.00 68.75 123 LYS A CA 1
ATOM 973 C C . LYS A 1 123 ? 14.773 -9.797 -0.018 1.00 68.75 123 LYS A C 1
ATOM 975 O O . LYS A 1 123 ? 14.975 -8.820 -0.747 1.00 68.75 123 LYS A O 1
ATOM 980 N N . ASN A 1 124 ? 15.527 -10.898 -0.058 1.00 71.31 124 ASN A N 1
ATOM 981 C CA . ASN A 1 124 ? 16.467 -11.148 -1.157 1.00 71.31 124 ASN A CA 1
ATOM 982 C C . ASN A 1 124 ? 15.699 -11.149 -2.483 1.00 71.31 124 ASN A C 1
ATOM 984 O O . ASN A 1 124 ? 14.541 -11.565 -2.524 1.00 71.31 124 ASN A O 1
ATOM 988 N N . LEU A 1 125 ? 16.325 -10.624 -3.535 1.00 74.50 125 LEU A N 1
ATOM 989 C CA . LEU A 1 125 ? 15.644 -10.418 -4.806 1.00 74.50 125 LEU A CA 1
ATOM 990 C C . LEU A 1 125 ? 15.665 -11.697 -5.651 1.00 74.50 125 LEU A C 1
ATOM 992 O O . LEU A 1 125 ? 16.724 -12.166 -6.071 1.00 74.50 125 LEU A O 1
ATOM 996 N N . GLU A 1 126 ? 14.485 -12.219 -5.955 1.00 80.69 126 GLU A N 1
ATOM 997 C CA . GLU A 1 126 ? 14.294 -13.292 -6.927 1.00 80.69 126 GLU A CA 1
ATOM 998 C C . GLU A 1 126 ? 14.251 -12.735 -8.365 1.00 80.69 126 GLU A C 1
ATOM 1000 O O . GLU A 1 126 ? 13.944 -11.558 -8.563 1.00 80.69 126 GLU A O 1
ATOM 1005 N N . PRO A 1 127 ? 14.551 -13.539 -9.410 1.00 75.81 127 PRO A N 1
ATOM 1006 C CA . PRO A 1 127 ? 14.667 -13.038 -10.787 1.00 75.81 127 PRO A CA 1
ATOM 1007 C C . PRO A 1 127 ? 13.426 -12.283 -11.289 1.00 75.81 127 PRO A C 1
ATOM 1009 O O . PRO A 1 127 ? 13.551 -11.321 -12.040 1.00 75.81 127 PRO A O 1
ATOM 1012 N N . ASN A 1 128 ? 12.238 -12.715 -10.857 1.00 81.06 128 ASN A N 1
ATOM 1013 C CA . ASN A 1 128 ? 10.956 -12.168 -11.302 1.00 81.06 128 ASN A CA 1
ATOM 1014 C C . ASN A 1 128 ? 10.448 -11.014 -10.427 1.00 81.06 128 ASN A C 1
ATOM 1016 O O . ASN A 1 128 ? 9.463 -10.370 -10.786 1.00 81.06 128 ASN A O 1
ATOM 1020 N N . ASP A 1 129 ? 11.111 -10.724 -9.306 1.00 85.56 129 ASP A N 1
ATOM 1021 C CA . ASP A 1 129 ? 10.662 -9.704 -8.359 1.00 85.56 129 ASP A CA 1
ATOM 1022 C C . ASP A 1 129 ? 10.533 -8.306 -8.988 1.00 85.56 129 ASP A C 1
ATOM 1024 O O . ASP A 1 129 ? 9.543 -7.629 -8.710 1.00 85.56 129 ASP A O 1
ATOM 1028 N N . PRO A 1 130 ? 11.444 -7.833 -9.865 1.00 83.56 130 PRO A N 1
ATOM 1029 C CA . PRO A 1 130 ? 11.271 -6.513 -10.471 1.00 83.56 130 PRO A CA 1
ATOM 1030 C C . PRO A 1 130 ? 10.028 -6.420 -11.367 1.00 83.56 130 PRO A C 1
ATOM 1032 O O . PRO A 1 130 ? 9.391 -5.370 -11.399 1.00 83.56 130 PRO A O 1
ATOM 1035 N N . LEU A 1 131 ? 9.645 -7.507 -12.050 1.00 88.38 131 LEU A N 1
ATOM 1036 C CA . LEU A 1 131 ? 8.393 -7.556 -12.815 1.00 88.38 131 LEU A CA 1
ATOM 1037 C C . LEU A 1 131 ? 7.175 -7.590 -11.885 1.00 88.38 131 LEU A C 1
ATOM 1039 O O . LEU A 1 131 ? 6.202 -6.883 -12.135 1.00 88.38 131 LEU A O 1
ATOM 1043 N N . GLU A 1 132 ? 7.242 -8.349 -10.785 1.00 91.50 132 GLU A N 1
ATOM 1044 C CA . GLU A 1 132 ? 6.204 -8.336 -9.742 1.00 91.50 132 GLU A CA 1
ATOM 1045 C C . GLU A 1 132 ? 5.994 -6.913 -9.201 1.00 91.50 132 GLU A C 1
ATOM 1047 O O . GLU A 1 132 ? 4.858 -6.453 -9.097 1.00 91.50 132 GLU A O 1
ATOM 1052 N N . ALA A 1 133 ? 7.076 -6.182 -8.919 1.00 90.75 133 ALA A N 1
ATOM 1053 C CA . ALA A 1 133 ? 6.999 -4.808 -8.438 1.00 90.75 133 ALA A CA 1
ATOM 1054 C C . ALA A 1 133 ? 6.315 -3.866 -9.437 1.00 90.75 133 ALA A C 1
ATOM 1056 O O . ALA A 1 133 ? 5.467 -3.075 -9.030 1.00 90.75 133 ALA A O 1
ATOM 1057 N N . VAL A 1 134 ? 6.645 -3.959 -10.730 1.00 91.25 134 VAL A N 1
ATOM 1058 C CA . VAL A 1 134 ? 5.982 -3.160 -11.776 1.00 91.25 134 VAL A CA 1
ATOM 1059 C C . VAL A 1 134 ? 4.489 -3.478 -11.828 1.00 91.25 134 VAL A C 1
ATOM 1061 O O . VAL A 1 134 ? 3.684 -2.554 -11.812 1.00 91.25 134 VAL A O 1
ATOM 1064 N N . ASN A 1 135 ? 4.111 -4.759 -11.799 1.00 94.38 135 ASN A N 1
ATOM 1065 C CA . ASN A 1 135 ? 2.704 -5.173 -11.824 1.00 94.38 135 ASN A CA 1
ATOM 1066 C C . ASN A 1 135 ? 1.924 -4.673 -10.597 1.00 94.38 135 ASN A C 1
ATOM 1068 O O . ASN A 1 135 ? 0.780 -4.236 -10.711 1.00 94.38 135 ASN A O 1
ATOM 1072 N N . LEU A 1 136 ? 2.538 -4.714 -9.412 1.00 95.56 136 LEU A N 1
ATOM 1073 C CA . LEU A 1 136 ? 1.938 -4.187 -8.185 1.00 95.56 136 LEU A CA 1
ATOM 1074 C C . LEU A 1 136 ? 1.761 -2.663 -8.247 1.00 95.56 136 LEU A C 1
ATOM 1076 O O . LEU A 1 136 ? 0.727 -2.154 -7.812 1.00 95.56 136 LEU A O 1
ATOM 1080 N N . LEU A 1 137 ? 2.736 -1.935 -8.800 1.00 94.38 137 LEU A N 1
ATOM 1081 C CA . LEU A 1 137 ? 2.639 -0.485 -8.993 1.00 94.38 137 LEU A CA 1
ATOM 1082 C C . LEU A 1 137 ? 1.589 -0.112 -10.040 1.00 94.38 137 LEU A C 1
ATOM 1084 O O . LEU A 1 137 ? 0.836 0.834 -9.820 1.00 94.38 137 LEU A O 1
ATOM 1088 N N . ASP A 1 138 ? 1.499 -0.861 -11.136 1.00 94.69 138 ASP A N 1
ATOM 1089 C CA . ASP A 1 138 ? 0.481 -0.663 -12.166 1.00 94.69 138 ASP A CA 1
ATOM 1090 C C . ASP A 1 138 ? -0.929 -0.878 -11.596 1.00 94.69 138 ASP A C 1
ATOM 1092 O O . ASP A 1 138 ? -1.784 0.005 -11.668 1.00 94.69 138 ASP A O 1
ATOM 1096 N N . ARG A 1 139 ? -1.140 -1.971 -10.853 1.00 95.94 139 ARG A N 1
ATOM 1097 C CA . ARG A 1 139 ? -2.412 -2.221 -10.161 1.00 95.94 139 ARG A CA 1
ATOM 1098 C C . ARG A 1 139 ? -2.751 -1.126 -9.148 1.00 95.94 139 ARG A C 1
ATOM 1100 O O . ARG A 1 139 ? -3.889 -0.668 -9.080 1.00 95.94 139 ARG A O 1
ATOM 1107 N N . ALA A 1 140 ? -1.779 -0.680 -8.353 1.00 94.44 140 ALA A N 1
ATOM 1108 C CA . ALA A 1 140 ? -1.978 0.428 -7.421 1.00 94.44 140 ALA A CA 1
ATOM 1109 C C . ALA A 1 140 ? -2.337 1.734 -8.153 1.00 94.44 140 ALA A C 1
ATOM 1111 O O . ALA A 1 140 ? -3.179 2.496 -7.677 1.00 94.44 140 ALA A O 1
ATOM 1112 N N . CYS A 1 141 ? -1.712 1.979 -9.306 1.00 93.44 141 CYS A N 1
ATOM 1113 C CA . CYS A 1 141 ? -1.971 3.116 -10.178 1.00 93.44 141 CYS A CA 1
ATOM 1114 C C . CYS A 1 141 ? -3.398 3.086 -10.752 1.00 93.44 141 CYS A C 1
ATOM 1116 O O . CYS A 1 141 ? -4.090 4.104 -10.733 1.00 93.44 141 CYS A O 1
ATOM 1118 N N . ASP A 1 142 ? -3.872 1.925 -11.208 1.00 94.56 142 ASP A N 1
ATOM 1119 C CA . ASP A 1 142 ? -5.263 1.710 -11.637 1.00 94.56 142 ASP A CA 1
ATOM 1120 C C . ASP A 1 142 ? -6.277 1.952 -10.518 1.00 94.56 142 ASP A C 1
ATOM 1122 O O . ASP A 1 142 ? -7.351 2.498 -10.760 1.00 94.56 142 ASP A O 1
ATOM 1126 N N . LEU A 1 143 ? -5.907 1.626 -9.280 1.00 90.56 143 LEU A N 1
ATOM 1127 C CA . LEU A 1 143 ? -6.706 1.898 -8.086 1.00 90.56 143 LEU A CA 1
ATOM 1128 C C . LEU A 1 143 ? -6.579 3.353 -7.583 1.00 90.56 143 LEU A C 1
ATOM 1130 O O . LEU A 1 143 ? -7.059 3.676 -6.497 1.00 90.56 143 LEU A O 1
ATOM 1134 N N . GLY A 1 144 ? -5.933 4.238 -8.349 1.00 88.25 144 GLY A N 1
ATOM 1135 C CA . GLY A 1 144 ? -5.847 5.671 -8.061 1.00 88.25 144 GLY A CA 1
ATOM 1136 C C . GLY A 1 144 ? -4.689 6.086 -7.151 1.00 88.25 144 GLY A C 1
ATOM 1137 O O . GLY A 1 144 ? -4.680 7.215 -6.663 1.00 88.25 144 GLY A O 1
ATOM 1138 N N . CYS A 1 145 ? -3.701 5.219 -6.904 1.00 90.69 145 CYS A N 1
ATOM 1139 C CA . CYS A 1 145 ? -2.481 5.620 -6.206 1.00 90.69 145 CYS A CA 1
ATOM 1140 C C . CYS A 1 145 ? -1.529 6.349 -7.161 1.00 90.69 145 CYS A C 1
ATOM 1142 O O . CYS A 1 145 ? -0.730 5.742 -7.876 1.00 90.69 145 CYS A O 1
ATOM 1144 N N . ASP A 1 146 ? -1.590 7.673 -7.112 1.00 87.69 146 ASP A N 1
ATOM 1145 C CA . ASP A 1 146 ? -0.783 8.615 -7.883 1.00 87.69 146 ASP A CA 1
ATOM 1146 C C . ASP A 1 146 ? 0.738 8.344 -7.791 1.00 87.69 146 ASP A C 1
ATOM 1148 O O . ASP A 1 146 ? 1.424 8.271 -8.811 1.00 87.69 146 ASP A O 1
ATOM 1152 N N . ASN A 1 147 ? 1.254 8.082 -6.584 1.00 87.81 147 ASN A N 1
ATOM 1153 C CA . ASN A 1 147 ? 2.660 7.741 -6.344 1.00 87.81 147 ASN A CA 1
ATOM 1154 C C . ASN A 1 147 ? 3.075 6.432 -7.023 1.00 87.81 147 ASN A C 1
ATOM 1156 O O . ASN A 1 147 ? 4.233 6.280 -7.409 1.00 87.81 147 ASN A O 1
ATOM 1160 N N . SER A 1 148 ? 2.145 5.489 -7.180 1.00 90.94 148 SER A N 1
ATOM 1161 C CA . SER A 1 148 ? 2.439 4.223 -7.853 1.00 90.94 148 SER A CA 1
ATOM 1162 C C . SER A 1 148 ? 2.554 4.407 -9.356 1.00 90.94 148 SER A C 1
ATOM 1164 O O . SER A 1 148 ? 3.483 3.873 -9.954 1.00 90.94 148 SER A O 1
ATOM 1166 N N . CYS A 1 149 ? 1.676 5.225 -9.948 1.00 92.44 149 CYS A N 1
ATOM 1167 C CA . CYS A 1 149 ? 1.799 5.629 -11.346 1.00 92.44 149 CYS A CA 1
ATOM 1168 C C . CYS A 1 149 ? 3.156 6.302 -11.594 1.00 92.44 149 CYS A C 1
ATOM 1170 O O . CYS A 1 149 ? 3.895 5.906 -12.490 1.00 92.44 149 CYS A O 1
ATOM 1172 N N . TYR A 1 150 ? 3.515 7.273 -10.751 1.00 90.38 150 TYR A N 1
ATOM 1173 C CA . TYR A 1 150 ? 4.785 7.989 -10.853 1.00 90.38 150 TYR A CA 1
ATOM 1174 C C . TYR A 1 150 ? 5.998 7.049 -10.745 1.00 90.38 150 TYR A C 1
ATOM 1176 O O . TYR A 1 150 ? 6.932 7.142 -11.544 1.00 90.38 150 TYR A O 1
ATOM 1184 N N . LEU A 1 151 ? 5.986 6.105 -9.798 1.00 90.44 151 LEU A N 1
ATOM 1185 C CA . LEU A 1 151 ? 7.090 5.162 -9.616 1.00 90.44 151 LEU A CA 1
ATOM 1186 C C . LEU A 1 151 ? 7.180 4.129 -10.750 1.00 90.44 151 LEU A C 1
ATOM 1188 O O . LEU A 1 151 ? 8.287 3.827 -11.199 1.00 90.44 151 LEU A O 1
ATOM 1192 N N . ALA A 1 152 ? 6.045 3.634 -11.258 1.00 92.12 152 ALA A N 1
ATOM 1193 C CA . ALA A 1 152 ? 6.004 2.768 -12.437 1.00 92.12 152 ALA A CA 1
ATOM 1194 C C . ALA A 1 152 ? 6.603 3.476 -13.661 1.00 92.12 152 ALA A C 1
ATOM 1196 O O . ALA A 1 152 ? 7.474 2.917 -14.328 1.00 92.12 152 ALA A O 1
ATOM 1197 N N . GLY A 1 153 ? 6.223 4.737 -13.901 1.00 91.31 153 GLY A N 1
ATOM 1198 C CA . GLY A 1 153 ? 6.820 5.568 -14.949 1.00 91.31 153 GLY A CA 1
ATOM 1199 C C . GLY A 1 153 ? 8.336 5.689 -14.795 1.00 91.31 153 GLY A C 1
ATOM 1200 O O . GLY A 1 153 ? 9.080 5.450 -15.743 1.00 91.31 153 GLY A O 1
ATOM 1201 N N . GLY A 1 154 ? 8.816 5.949 -13.577 1.00 88.12 154 GLY A N 1
ATOM 1202 C CA . GLY A 1 154 ? 10.247 5.981 -13.278 1.00 88.12 154 GLY A CA 1
ATOM 1203 C C . GLY A 1 154 ? 10.984 4.676 -13.617 1.00 88.12 154 GLY A C 1
ATOM 1204 O O . GLY A 1 154 ? 12.090 4.726 -14.158 1.00 88.12 154 GLY A O 1
ATOM 1205 N N . LEU A 1 155 ? 10.380 3.513 -13.348 1.00 89.25 155 LEU A N 1
ATOM 1206 C CA . LEU A 1 155 ? 10.961 2.209 -13.694 1.00 89.25 155 LEU A CA 1
ATOM 1207 C C . LEU A 1 155 ? 11.074 2.009 -15.212 1.00 89.25 155 LEU A C 1
ATOM 1209 O O . LEU A 1 155 ? 12.109 1.536 -15.680 1.00 89.25 155 LEU A O 1
ATOM 1213 N N . TYR A 1 156 ? 10.070 2.417 -15.989 1.00 89.75 156 TYR A N 1
ATOM 1214 C CA . TYR A 1 156 ? 10.144 2.372 -17.454 1.00 89.75 156 TYR A CA 1
ATOM 1215 C C . TYR A 1 156 ? 11.105 3.414 -18.038 1.00 89.75 156 TYR A C 1
ATOM 1217 O O . TYR A 1 156 ? 11.724 3.158 -19.066 1.00 89.75 156 TYR A O 1
ATOM 1225 N N . LEU A 1 157 ? 11.306 4.557 -17.380 1.00 87.31 157 LEU A N 1
ATOM 1226 C CA . LEU A 1 157 ? 12.234 5.587 -17.857 1.00 87.31 157 LEU A CA 1
ATOM 1227 C C . LEU A 1 157 ? 13.684 5.091 -17.848 1.00 87.31 157 LEU A C 1
ATOM 1229 O O . LEU A 1 157 ? 14.470 5.347 -18.763 1.00 87.31 157 LEU A O 1
ATOM 1233 N N . VAL A 1 158 ? 14.048 4.391 -16.778 1.00 84.06 158 VAL A N 1
ATOM 1234 C CA . VAL A 1 158 ? 15.418 3.926 -16.536 1.00 84.06 158 VAL A CA 1
ATOM 1235 C C . VAL A 1 158 ? 15.660 2.489 -16.977 1.00 84.06 158 VAL A C 1
ATOM 1237 O O . VAL A 1 158 ? 16.814 2.124 -17.208 1.00 84.06 158 VAL A O 1
ATOM 1240 N N . GLY A 1 159 ? 14.606 1.687 -17.106 1.00 85.62 159 GLY A N 1
ATOM 1241 C CA . GLY A 1 159 ? 14.696 0.254 -17.317 1.00 85.62 159 GLY A CA 1
ATOM 1242 C C . GLY A 1 159 ? 15.414 -0.489 -16.185 1.00 85.62 159 GLY A C 1
ATOM 1243 O O . GLY A 1 159 ? 16.060 0.067 -15.286 1.00 85.62 159 GLY A O 1
ATOM 1244 N N . VAL A 1 160 ? 15.328 -1.806 -16.271 1.00 80.94 160 VAL A N 1
ATOM 1245 C CA . VAL A 1 160 ? 15.998 -2.760 -15.400 1.00 80.94 160 VAL A CA 1
ATOM 1246 C C . VAL A 1 160 ? 16.778 -3.733 -16.291 1.00 80.94 160 VAL A C 1
ATOM 1248 O O . VAL A 1 160 ? 16.153 -4.479 -17.046 1.00 80.94 160 VAL A O 1
ATOM 1251 N N . PRO A 1 161 ? 18.126 -3.747 -16.249 1.00 80.69 161 PRO A N 1
ATOM 1252 C CA . PRO A 1 161 ? 18.934 -4.538 -17.178 1.00 80.69 161 PRO A CA 1
ATOM 1253 C C . PRO A 1 161 ? 18.524 -6.014 -17.239 1.00 80.69 161 PRO A C 1
ATOM 1255 O O . PRO A 1 161 ? 18.553 -6.708 -16.226 1.00 80.69 161 PRO A O 1
ATOM 1258 N N . GLY A 1 162 ? 18.166 -6.482 -18.438 1.00 81.19 162 GLY A N 1
ATOM 1259 C CA . GLY A 1 162 ? 17.764 -7.869 -18.692 1.00 81.19 162 GLY A CA 1
ATOM 1260 C C . GLY A 1 162 ? 16.379 -8.262 -18.166 1.00 81.19 162 GLY A C 1
ATOM 1261 O O . GLY A 1 162 ? 16.044 -9.439 -18.234 1.00 81.19 162 GLY A O 1
ATOM 1262 N N . ILE A 1 163 ? 15.595 -7.316 -17.631 1.00 84.00 163 ILE A N 1
ATOM 1263 C CA . ILE A 1 163 ? 14.281 -7.589 -17.023 1.00 84.00 163 ILE A CA 1
ATOM 1264 C C . ILE A 1 163 ? 13.199 -6.641 -17.554 1.00 84.00 163 ILE A C 1
ATOM 1266 O O . ILE A 1 163 ? 12.126 -7.095 -17.934 1.00 84.00 163 ILE A O 1
ATOM 1270 N N . LEU A 1 164 ? 13.471 -5.334 -17.589 1.00 86.56 164 LEU A N 1
ATOM 1271 C CA . LEU A 1 164 ? 12.533 -4.311 -18.047 1.00 86.56 164 LEU A CA 1
ATOM 1272 C C . LEU A 1 164 ? 13.243 -3.365 -19.011 1.00 86.56 164 LEU A C 1
ATOM 1274 O O . LEU A 1 164 ? 14.193 -2.676 -18.633 1.00 86.56 164 LEU A O 1
ATOM 1278 N N . GLU A 1 165 ? 12.794 -3.319 -20.256 1.00 89.62 165 GLU A N 1
ATOM 1279 C CA . GLU A 1 165 ? 13.346 -2.374 -21.219 1.00 89.62 165 GLU A CA 1
ATOM 1280 C C . GLU A 1 165 ? 12.913 -0.943 -20.904 1.00 89.62 165 GLU A C 1
ATOM 1282 O O . GLU A 1 165 ? 11.860 -0.688 -20.316 1.00 89.62 165 GLU A O 1
ATOM 1287 N N . LYS A 1 166 ? 13.768 0.004 -21.292 1.00 89.38 166 LYS A N 1
ATOM 1288 C CA . LYS A 1 166 ? 13.441 1.423 -21.208 1.00 89.38 166 LYS A CA 1
ATOM 1289 C C . LYS A 1 166 ? 12.348 1.746 -22.215 1.00 89.38 166 LYS A C 1
ATOM 1291 O O . LYS A 1 166 ? 12.513 1.455 -23.395 1.00 89.38 166 LYS A O 1
ATOM 1296 N N . ASP A 1 167 ? 11.303 2.433 -21.775 1.00 90.75 167 ASP A N 1
ATOM 1297 C CA . ASP A 1 167 ? 10.236 2.909 -22.648 1.00 90.75 167 ASP A CA 1
ATOM 1298 C C . ASP A 1 167 ? 9.743 4.292 -22.196 1.00 90.75 167 ASP A C 1
ATOM 1300 O O . ASP A 1 167 ? 9.027 4.467 -21.203 1.00 90.75 167 ASP A O 1
ATOM 1304 N N . VAL A 1 168 ? 10.145 5.310 -22.957 1.00 86.44 168 VAL A N 1
ATOM 1305 C CA . VAL A 1 168 ? 9.792 6.712 -22.699 1.00 86.44 168 VAL A CA 1
ATOM 1306 C C . VAL A 1 168 ? 8.314 6.980 -23.000 1.00 86.44 168 VAL A C 1
ATOM 1308 O O . VAL A 1 168 ? 7.687 7.799 -22.330 1.00 86.44 168 VAL A O 1
ATOM 1311 N N . SER A 1 169 ? 7.719 6.274 -23.964 1.00 87.69 169 SER A N 1
ATOM 1312 C CA . SER A 1 169 ? 6.297 6.411 -24.289 1.00 87.69 169 SER A CA 1
ATOM 1313 C C . SER A 1 169 ? 5.417 5.824 -23.185 1.00 87.69 169 SER A C 1
ATOM 1315 O O . SER A 1 169 ? 4.392 6.409 -22.831 1.00 87.69 169 SER A O 1
ATOM 1317 N N . VAL A 1 170 ? 5.815 4.694 -22.596 1.00 91.56 170 VAL A N 1
ATOM 1318 C CA . VAL A 1 170 ? 5.181 4.140 -21.390 1.00 91.56 170 VAL A CA 1
ATOM 1319 C C . VAL A 1 170 ? 5.364 5.088 -20.203 1.00 91.56 170 VAL A C 1
ATOM 1321 O O . VAL A 1 170 ? 4.382 5.401 -19.532 1.00 91.56 170 VAL A O 1
ATOM 1324 N N . THR A 1 171 ? 6.576 5.613 -19.995 1.00 89.81 171 THR A N 1
ATOM 1325 C CA . THR A 1 171 ? 6.861 6.603 -18.939 1.00 89.81 171 THR A CA 1
ATOM 1326 C C . THR A 1 171 ? 5.918 7.801 -19.022 1.00 89.81 171 THR A C 1
ATOM 1328 O O . THR A 1 171 ? 5.264 8.137 -18.039 1.00 89.81 171 THR A O 1
ATOM 1331 N N . TYR A 1 172 ? 5.789 8.406 -20.208 1.00 88.31 172 TYR A N 1
ATOM 1332 C CA . TYR A 1 172 ? 4.915 9.557 -20.431 1.00 88.31 172 TYR A CA 1
ATOM 1333 C C . TYR A 1 172 ? 3.456 9.258 -20.064 1.00 88.31 172 TYR A C 1
ATOM 1335 O O . TYR A 1 172 ? 2.795 10.083 -19.436 1.00 88.31 172 TYR A O 1
ATOM 1343 N N . ARG A 1 173 ? 2.944 8.070 -20.418 1.00 92.88 173 ARG A N 1
ATOM 1344 C CA . ARG A 1 173 ? 1.570 7.663 -20.074 1.00 92.88 173 ARG A CA 1
ATOM 1345 C C . ARG A 1 173 ? 1.367 7.545 -18.564 1.00 92.88 173 ARG A C 1
ATOM 1347 O O . ARG A 1 173 ? 0.345 8.006 -18.057 1.00 92.88 173 ARG A O 1
ATOM 1354 N N . TYR A 1 174 ? 2.332 6.964 -17.856 1.00 94.75 174 TYR A N 1
ATOM 1355 C CA . TYR A 1 174 ? 2.286 6.869 -16.399 1.00 94.75 174 TYR A CA 1
ATOM 1356 C C . TYR A 1 174 ? 2.375 8.237 -15.725 1.00 94.75 174 TYR A C 1
ATOM 1358 O O . TYR A 1 174 ? 1.563 8.518 -14.846 1.00 94.75 174 TYR A O 1
ATOM 1366 N N . ASP A 1 175 ? 3.291 9.102 -16.164 1.00 89.19 175 ASP A N 1
ATOM 1367 C CA . ASP A 1 175 ? 3.421 10.455 -15.620 1.00 89.19 175 ASP A CA 1
ATOM 1368 C C . ASP A 1 175 ? 2.161 11.290 -15.893 1.00 89.19 175 ASP A C 1
ATOM 1370 O O . ASP A 1 175 ? 1.696 12.016 -15.011 1.00 89.19 175 ASP A O 1
ATOM 1374 N N . LEU A 1 176 ? 1.540 11.145 -17.070 1.00 91.06 176 LEU A N 1
ATOM 1375 C CA . LEU A 1 176 ? 0.263 11.790 -17.390 1.00 91.06 176 LEU A CA 1
ATOM 1376 C C . LEU A 1 176 ? -0.842 11.356 -16.425 1.00 91.06 176 LEU A C 1
ATOM 1378 O O . LEU A 1 176 ? -1.525 12.207 -15.855 1.00 91.06 176 LEU A O 1
ATOM 1382 N N . LYS A 1 177 ? -0.990 10.047 -16.202 1.00 92.75 177 LYS A N 1
ATOM 1383 C CA . LYS A 1 177 ? -1.988 9.501 -15.276 1.00 92.75 177 LYS A CA 1
ATOM 1384 C C . LYS A 1 177 ? -1.711 9.917 -13.830 1.00 92.75 177 LYS A C 1
ATOM 1386 O O . LYS A 1 177 ? -2.618 10.377 -13.145 1.00 92.75 177 LYS A O 1
ATOM 1391 N N . ALA A 1 178 ? -0.461 9.829 -13.380 1.00 92.00 178 ALA A N 1
ATOM 1392 C CA . ALA A 1 178 ? -0.041 10.283 -12.056 1.00 92.00 178 ALA A CA 1
ATOM 1393 C C . ALA A 1 178 ? -0.366 11.771 -11.846 1.00 92.00 178 ALA A C 1
ATOM 1395 O O . ALA A 1 178 ? -0.924 12.144 -10.818 1.00 92.00 178 ALA A O 1
ATOM 1396 N N . CYS A 1 179 ? -0.080 12.615 -12.842 1.00 89.50 179 CYS A N 1
ATOM 1397 C CA . CYS A 1 179 ? -0.382 14.042 -12.799 1.00 89.50 179 CYS A CA 1
ATOM 1398 C C . CYS A 1 179 ? -1.894 14.316 -12.743 1.00 89.50 179 CYS A C 1
ATOM 1400 O O . CYS A 1 179 ? -2.340 15.140 -11.946 1.00 89.50 179 CYS A O 1
ATOM 1402 N N . GLN A 1 180 ? -2.701 13.591 -13.526 1.00 89.62 180 GLN A N 1
ATOM 1403 C CA . GLN A 1 180 ? -4.168 13.670 -13.470 1.00 89.62 180 GLN A CA 1
ATOM 1404 C C . GLN A 1 180 ? -4.730 13.259 -12.100 1.00 89.62 180 GLN A C 1
ATOM 1406 O O . GLN A 1 180 ? -5.748 13.797 -11.673 1.00 89.62 180 GLN A O 1
ATOM 1411 N N . LEU A 1 181 ? -4.046 12.352 -11.395 1.00 85.94 181 LEU A N 1
ATOM 1412 C CA . LEU A 1 181 ? -4.359 11.949 -10.020 1.00 85.94 181 LEU A CA 1
ATOM 1413 C C . LEU A 1 181 ? -3.802 12.916 -8.954 1.00 85.94 181 LEU A C 1
ATOM 1415 O O . LEU A 1 181 ? -3.997 12.687 -7.763 1.00 85.94 181 LEU A O 1
ATOM 1419 N N . GLY A 1 182 ? -3.140 14.004 -9.361 1.00 86.56 182 GLY A N 1
ATOM 1420 C CA . GLY A 1 182 ? -2.636 15.052 -8.471 1.00 86.56 182 GLY A CA 1
ATOM 1421 C C . GLY A 1 182 ? -1.158 14.937 -8.091 1.00 86.56 182 GLY A C 1
ATOM 1422 O O . GLY A 1 182 ? -0.689 15.727 -7.268 1.00 86.56 182 GLY A O 1
ATOM 1423 N N . ASN A 1 183 ? -0.398 14.010 -8.685 1.00 88.62 183 ASN A N 1
ATOM 1424 C CA . ASN A 1 183 ? 1.024 13.872 -8.383 1.00 88.62 183 ASN A CA 1
ATOM 1425 C C . ASN A 1 183 ? 1.841 15.030 -8.974 1.00 88.62 183 ASN A C 1
ATOM 1427 O O . ASN A 1 183 ? 2.059 15.122 -10.184 1.00 88.62 183 ASN A O 1
ATOM 1431 N N . GLN A 1 184 ? 2.337 15.908 -8.106 1.00 86.38 184 GLN A N 1
ATOM 1432 C CA . GLN A 1 184 ? 3.051 17.116 -8.525 1.00 86.38 184 GLN A CA 1
ATOM 1433 C C . GLN A 1 184 ? 4.391 16.819 -9.214 1.00 86.38 184 GLN A C 1
ATOM 1435 O O . GLN A 1 184 ? 4.762 17.533 -10.146 1.00 86.38 184 GLN A O 1
ATOM 1440 N N . LEU A 1 185 ? 5.100 15.765 -8.791 1.00 84.25 185 LEU A N 1
ATOM 1441 C CA . LEU A 1 185 ? 6.389 15.381 -9.378 1.00 84.25 185 LEU A CA 1
ATOM 1442 C C . LEU A 1 185 ? 6.204 14.862 -10.807 1.00 84.25 185 LEU A C 1
ATOM 1444 O O . LEU A 1 185 ? 6.929 15.273 -11.710 1.00 84.25 185 LEU A O 1
ATOM 1448 N N . ALA A 1 186 ? 5.177 14.045 -11.037 1.00 87.12 186 ALA A N 1
ATOM 1449 C CA . ALA A 1 186 ? 4.821 13.604 -12.380 1.00 87.12 186 ALA A CA 1
ATOM 1450 C C . ALA A 1 186 ? 4.407 14.778 -13.285 1.00 87.12 186 ALA A C 1
ATOM 1452 O O . ALA A 1 186 ? 4.838 14.869 -14.434 1.00 87.12 186 ALA A O 1
ATOM 1453 N N . CYS A 1 187 ? 3.634 15.739 -12.762 1.00 85.94 187 CYS A N 1
ATOM 1454 C CA . CYS A 1 187 ? 3.305 16.953 -13.512 1.00 85.94 187 CYS A CA 1
ATOM 1455 C C . CYS A 1 187 ? 4.550 17.777 -13.887 1.00 85.94 187 CYS A C 1
ATOM 1457 O O . CYS A 1 187 ? 4.580 18.380 -14.961 1.00 85.94 187 CYS A O 1
ATOM 1459 N N . ALA A 1 188 ? 5.568 17.823 -13.021 1.00 83.81 188 ALA A N 1
ATOM 1460 C CA . ALA A 1 188 ? 6.833 18.495 -13.309 1.00 83.81 188 ALA A CA 1
ATOM 1461 C C . ALA A 1 188 ? 7.628 17.785 -14.420 1.00 83.81 188 ALA A C 1
ATOM 1463 O O . ALA A 1 188 ? 8.094 18.461 -15.342 1.00 83.81 188 ALA A O 1
ATOM 1464 N N . ASN A 1 189 ? 7.685 16.444 -14.406 1.00 82.88 189 ASN A N 1
ATOM 1465 C CA . ASN A 1 189 ? 8.307 15.654 -15.478 1.00 82.88 189 ASN A CA 1
ATOM 1466 C C . ASN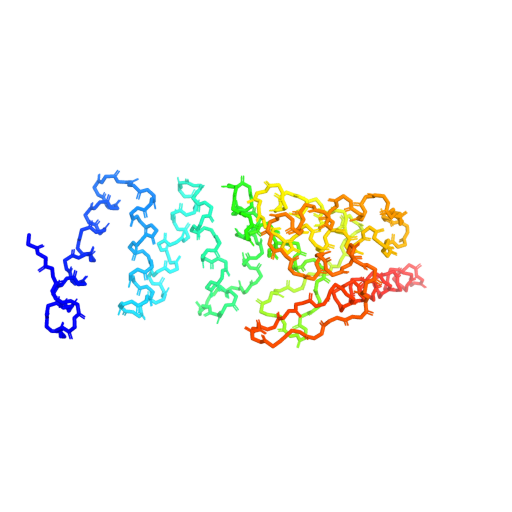 A 1 189 ? 7.711 15.993 -16.855 1.00 82.88 189 ASN A C 1
ATOM 1468 O O . ASN A 1 189 ? 8.448 16.223 -17.814 1.00 82.88 189 ASN A O 1
ATOM 1472 N N . LEU A 1 190 ? 6.381 16.102 -16.949 1.00 82.25 190 LEU A N 1
ATOM 1473 C CA . LEU A 1 190 ? 5.680 16.418 -18.203 1.00 82.25 190 LEU A CA 1
ATOM 1474 C C . LEU A 1 190 ? 5.940 17.838 -18.717 1.00 82.25 190 LEU A C 1
ATOM 1476 O O . LEU A 1 190 ? 5.804 18.092 -19.912 1.00 82.25 190 LEU A O 1
ATOM 1480 N N . ARG A 1 191 ? 6.311 18.772 -17.834 1.00 74.19 191 ARG A N 1
ATOM 1481 C CA . ARG A 1 191 ? 6.658 20.156 -18.198 1.00 74.19 191 ARG A CA 1
ATOM 1482 C C . ARG A 1 191 ? 8.119 20.311 -18.633 1.00 74.19 191 ARG A C 1
ATOM 1484 O O . ARG A 1 191 ? 8.538 21.428 -18.921 1.00 74.19 191 ARG A O 1
ATOM 1491 N N . GLY A 1 192 ? 8.888 19.220 -18.688 1.00 62.72 192 GLY A N 1
ATOM 1492 C CA . GLY A 1 192 ? 10.296 19.237 -19.086 1.00 62.72 192 GLY A CA 1
ATOM 1493 C C . GLY A 1 192 ? 11.252 19.764 -18.010 1.00 62.72 192 GLY A C 1
ATOM 1494 O O . GLY A 1 192 ? 12.400 20.064 -18.328 1.00 62.72 192 GLY A O 1
ATOM 1495 N N . ALA A 1 193 ? 10.812 19.878 -16.751 1.00 48.84 193 ALA A N 1
ATOM 1496 C CA . ALA A 1 193 ? 11.640 20.345 -15.640 1.00 48.84 193 ALA A CA 1
ATOM 1497 C C . ALA A 1 193 ? 11.980 19.188 -14.681 1.00 48.84 193 ALA A C 1
ATOM 1499 O O . ALA A 1 193 ? 11.144 18.745 -13.900 1.00 48.84 193 ALA A O 1
ATOM 1500 N N . LEU A 1 194 ? 13.231 18.725 -14.708 1.00 36.75 194 LEU A N 1
ATOM 1501 C CA . LEU A 1 194 ? 13.875 18.020 -13.591 1.00 36.75 194 LEU A CA 1
ATOM 1502 C C . LEU A 1 194 ? 14.827 19.017 -12.905 1.00 36.75 194 LEU A C 1
ATOM 1504 O O . LEU A 1 194 ? 15.516 19.725 -13.643 1.00 36.75 194 LEU A O 1
ATOM 1508 N N . PRO A 1 195 ? 15.002 19.055 -11.568 1.00 42.16 195 PRO A N 1
ATOM 1509 C CA . PRO A 1 195 ? 14.219 18.520 -10.448 1.00 42.16 195 PRO A CA 1
ATOM 1510 C C . PRO A 1 195 ? 13.470 19.636 -9.677 1.00 42.16 195 PRO A C 1
ATOM 1512 O O . PRO A 1 195 ? 13.840 20.805 -9.748 1.00 42.16 195 PRO A O 1
ATOM 1515 N N . VAL A 1 196 ? 12.446 19.282 -8.892 1.00 41.72 196 VAL A N 1
ATOM 1516 C CA . VAL A 1 196 ? 11.722 20.239 -8.030 1.00 41.72 196 VAL A CA 1
ATOM 1517 C C . VAL A 1 196 ? 11.850 19.824 -6.565 1.00 41.72 196 VAL A C 1
ATOM 1519 O O . VAL A 1 196 ? 11.488 18.707 -6.199 1.00 41.72 196 VAL A O 1
ATOM 1522 N N . GLU A 1 197 ? 12.343 20.732 -5.727 1.00 36.41 197 GLU A N 1
ATOM 1523 C CA . GLU A 1 197 ? 12.159 20.687 -4.275 1.00 36.41 197 GLU A CA 1
ATOM 1524 C C . GLU A 1 197 ? 10.844 21.409 -3.945 1.00 36.41 197 GLU A C 1
ATOM 1526 O O . GLU A 1 197 ? 10.711 22.606 -4.197 1.00 36.41 197 GLU A O 1
ATOM 1531 N N . CYS A 1 198 ? 9.852 20.691 -3.410 1.00 37.75 198 CYS A N 1
ATOM 1532 C CA . CYS A 1 198 ? 8.592 21.288 -2.956 1.00 37.75 198 CYS A CA 1
ATOM 1533 C C . CYS A 1 198 ? 8.604 21.470 -1.427 1.00 37.75 198 CYS A C 1
ATOM 1535 O O . CYS A 1 198 ? 8.893 20.509 -0.708 1.00 37.75 198 CYS A O 1
ATOM 1537 N N . PRO A 1 199 ? 8.227 22.649 -0.898 1.00 33.34 199 PRO A N 1
ATOM 1538 C CA . PRO A 1 199 ? 8.062 22.843 0.534 1.00 33.34 199 PRO A CA 1
ATOM 1539 C C . PRO A 1 199 ? 6.709 22.283 1.000 1.00 33.34 199 PRO A C 1
ATOM 1541 O O . PRO A 1 199 ? 5.669 22.620 0.440 1.00 33.34 199 PRO A O 1
ATOM 1544 N N . GLY A 1 200 ? 6.720 21.453 2.050 1.00 38.69 200 GLY A N 1
ATOM 1545 C CA . GLY A 1 200 ? 5.507 21.036 2.773 1.00 38.69 200 GLY A CA 1
ATOM 1546 C C . GLY A 1 200 ? 5.064 19.575 2.626 1.00 38.69 200 GLY A C 1
ATOM 1547 O O . GLY A 1 200 ? 3.972 19.246 3.079 1.00 38.69 200 GLY A O 1
ATOM 1548 N N . HIS A 1 201 ? 5.876 18.689 2.042 1.00 42.12 201 HIS A N 1
ATOM 1549 C CA . HIS A 1 201 ? 5.606 17.247 2.049 1.00 42.12 201 HIS A CA 1
ATOM 1550 C C . HIS A 1 201 ? 6.582 16.518 2.975 1.00 42.12 201 HIS A C 1
ATOM 1552 O O . HIS A 1 201 ? 7.793 16.554 2.750 1.00 42.12 201 HIS A O 1
ATOM 1558 N N . ASP A 1 202 ? 6.057 15.810 3.977 1.00 38.69 202 ASP A N 1
ATOM 1559 C CA . ASP A 1 202 ? 6.845 14.880 4.783 1.00 38.69 202 ASP A CA 1
ATOM 1560 C C . ASP A 1 202 ? 7.251 13.683 3.905 1.00 38.69 202 ASP A C 1
ATOM 1562 O O . ASP A 1 202 ? 6.546 12.683 3.780 1.00 38.69 202 ASP A O 1
ATOM 1566 N N . ASN A 1 203 ? 8.426 13.839 3.288 1.00 43.53 203 ASN A N 1
ATOM 1567 C CA . ASN A 1 203 ? 9.247 12.836 2.610 1.00 43.53 203 ASN A CA 1
ATOM 1568 C C . ASN A 1 203 ? 8.761 12.358 1.215 1.00 43.53 203 ASN A C 1
ATOM 1570 O O . ASN A 1 203 ? 8.302 11.222 1.070 1.00 43.53 203 ASN A O 1
ATOM 1574 N N . PRO A 1 204 ? 8.910 13.176 0.151 1.00 43.97 204 PRO A N 1
ATOM 1575 C CA . PRO A 1 204 ? 8.742 12.704 -1.220 1.00 43.97 204 PRO A CA 1
ATOM 1576 C C . PRO A 1 204 ? 9.837 11.687 -1.563 1.00 43.97 204 PRO A C 1
ATOM 1578 O O . PRO A 1 204 ? 11.035 11.979 -1.537 1.00 43.97 204 PRO A O 1
ATOM 1581 N N . ILE A 1 205 ? 9.427 10.469 -1.904 1.00 50.31 205 ILE A N 1
ATOM 1582 C CA . ILE A 1 205 ? 10.338 9.447 -2.409 1.00 50.31 205 ILE A CA 1
ATOM 1583 C C . ILE A 1 205 ? 10.703 9.834 -3.844 1.00 50.31 205 ILE A C 1
ATOM 1585 O O . ILE A 1 205 ? 9.917 9.655 -4.770 1.00 50.31 205 ILE A O 1
ATOM 1589 N N . SER A 1 206 ? 11.895 10.395 -4.044 1.00 59.69 206 SER A N 1
ATOM 1590 C CA . SER A 1 206 ? 12.427 10.598 -5.392 1.00 59.69 206 SER A CA 1
ATOM 1591 C C . SER A 1 206 ? 12.545 9.244 -6.096 1.00 59.69 206 SER A C 1
ATOM 1593 O O . SER A 1 206 ? 13.237 8.351 -5.594 1.00 59.69 206 SER A O 1
ATOM 1595 N N . ASN A 1 207 ? 11.918 9.111 -7.272 1.00 63.78 207 ASN A N 1
ATOM 1596 C CA . ASN A 1 207 ? 12.047 7.946 -8.153 1.00 63.78 207 ASN A CA 1
ATOM 1597 C C . ASN A 1 207 ? 13.510 7.511 -8.282 1.00 63.78 207 ASN A C 1
ATOM 1599 O O . ASN A 1 207 ? 13.826 6.332 -8.138 1.00 63.78 207 ASN A O 1
ATOM 1603 N N . GLY A 1 208 ? 14.422 8.475 -8.458 1.00 65.38 208 GLY A N 1
ATOM 1604 C CA . GLY A 1 208 ? 15.847 8.208 -8.632 1.00 65.38 208 GLY A CA 1
ATOM 1605 C C . GLY A 1 208 ? 16.480 7.443 -7.468 1.00 65.38 208 GLY A C 1
ATOM 1606 O O . GLY A 1 208 ? 17.352 6.608 -7.695 1.00 65.38 208 GLY A O 1
ATOM 1607 N N . PHE A 1 209 ? 16.033 7.665 -6.230 1.00 70.56 209 PHE A N 1
ATOM 1608 C CA . PHE A 1 209 ? 16.572 6.955 -5.071 1.00 70.56 209 PHE A CA 1
ATOM 1609 C C . PHE A 1 209 ? 16.128 5.488 -5.037 1.00 70.56 209 PHE A C 1
ATOM 1611 O O . PHE A 1 209 ? 16.966 4.602 -4.865 1.00 70.56 209 PHE A O 1
ATOM 1618 N N . VAL A 1 210 ? 14.832 5.228 -5.232 1.00 72.50 210 VAL A N 1
ATOM 1619 C CA . VAL A 1 210 ? 14.272 3.864 -5.222 1.00 72.50 210 VAL A CA 1
ATOM 1620 C C . VAL A 1 210 ? 14.793 3.057 -6.400 1.00 72.50 210 VAL A C 1
ATOM 1622 O O . VAL A 1 210 ? 15.290 1.950 -6.220 1.00 72.50 210 VAL A O 1
ATOM 1625 N N . ILE A 1 211 ? 14.772 3.642 -7.596 1.00 74.06 211 ILE A N 1
ATOM 1626 C CA . ILE A 1 211 ? 15.282 3.012 -8.815 1.00 74.06 211 ILE A CA 1
ATOM 1627 C C . ILE A 1 211 ? 16.755 2.635 -8.660 1.00 74.06 211 ILE A C 1
ATOM 1629 O O . ILE A 1 211 ? 17.149 1.510 -8.969 1.00 74.06 211 ILE A O 1
ATOM 1633 N N . ARG A 1 212 ? 17.584 3.565 -8.169 1.00 77.75 212 ARG A N 1
ATOM 1634 C CA . ARG A 1 212 ? 19.016 3.312 -7.988 1.00 77.75 212 ARG A CA 1
ATOM 1635 C C . ARG A 1 212 ? 19.256 2.188 -6.983 1.00 77.75 212 ARG A C 1
ATOM 1637 O O . ARG A 1 212 ? 20.150 1.376 -7.204 1.00 77.75 212 ARG A O 1
ATOM 1644 N N . ARG A 1 213 ? 18.461 2.113 -5.910 1.00 78.38 213 ARG A N 1
ATOM 1645 C CA . ARG A 1 213 ? 18.521 1.003 -4.946 1.00 78.38 213 ARG A CA 1
ATOM 1646 C C . ARG A 1 213 ? 18.136 -0.325 -5.584 1.00 78.38 213 ARG A C 1
ATOM 1648 O O . ARG A 1 213 ? 18.913 -1.266 -5.482 1.00 78.38 213 ARG A O 1
ATOM 1655 N N . LEU A 1 214 ? 17.031 -0.385 -6.327 1.00 80.12 214 LEU A N 1
ATOM 1656 C CA . LEU A 1 214 ? 16.640 -1.597 -7.051 1.00 80.12 214 LEU A CA 1
ATOM 1657 C C . LEU A 1 214 ? 17.751 -2.074 -8.003 1.00 80.12 214 LEU A C 1
ATOM 1659 O O . LEU A 1 214 ? 18.108 -3.250 -7.995 1.00 80.12 214 LEU A O 1
ATOM 1663 N N . GLN A 1 215 ? 18.356 -1.168 -8.776 1.00 81.31 215 GLN A N 1
ATOM 1664 C CA . GLN A 1 215 ? 19.467 -1.507 -9.672 1.00 81.31 215 GLN A CA 1
ATOM 1665 C C . GLN A 1 215 ? 20.697 -2.034 -8.915 1.00 81.31 215 GLN A C 1
ATOM 1667 O O . GLN A 1 215 ? 21.337 -2.987 -9.366 1.00 81.31 215 GLN A O 1
ATOM 1672 N N . LEU A 1 216 ? 21.024 -1.452 -7.755 1.00 83.50 216 LEU A N 1
ATOM 1673 C CA . LEU A 1 216 ? 22.102 -1.940 -6.889 1.00 83.50 216 LEU A CA 1
ATOM 1674 C C . LEU A 1 216 ? 21.788 -3.327 -6.319 1.00 83.50 216 LEU A C 1
ATOM 1676 O O . LEU A 1 216 ? 22.655 -4.197 -6.342 1.00 83.50 216 LEU A O 1
ATOM 1680 N N . LYS A 1 217 ? 20.553 -3.555 -5.870 1.00 82.00 217 LYS A N 1
ATOM 1681 C CA . LYS A 1 217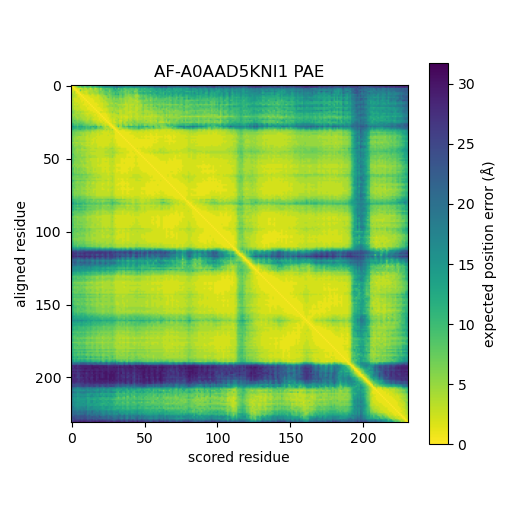 ? 20.092 -4.842 -5.339 1.00 82.00 217 LYS A CA 1
ATOM 1682 C C . LYS A 1 217 ? 20.188 -5.946 -6.392 1.00 82.00 217 LYS A C 1
ATOM 1684 O O . LYS A 1 217 ? 20.777 -6.990 -6.129 1.00 82.00 217 LYS A O 1
ATOM 1689 N N . ILE A 1 218 ? 19.730 -5.673 -7.615 1.00 81.88 218 ILE A N 1
ATOM 1690 C CA . ILE A 1 218 ? 19.860 -6.589 -8.761 1.00 81.88 218 ILE A CA 1
ATOM 1691 C C . ILE A 1 218 ? 21.326 -6.896 -9.058 1.00 81.88 218 ILE A C 1
ATOM 1693 O O . ILE A 1 218 ? 21.697 -8.057 -9.235 1.00 81.88 218 ILE A O 1
ATOM 1697 N N . ARG A 1 219 ? 22.177 -5.863 -9.100 1.00 85.06 219 ARG A N 1
ATOM 1698 C CA . ARG A 1 219 ? 23.612 -6.035 -9.343 1.00 85.06 219 ARG A CA 1
ATOM 1699 C C . ARG A 1 219 ? 24.258 -6.914 -8.270 1.00 85.06 219 ARG A C 1
ATOM 1701 O O . ARG A 1 219 ? 25.020 -7.813 -8.614 1.00 85.06 219 ARG A O 1
ATOM 1708 N N . ASN A 1 220 ? 23.956 -6.669 -6.998 1.00 84.56 220 ASN A N 1
ATOM 1709 C CA . ASN A 1 220 ? 24.512 -7.426 -5.879 1.00 84.56 220 ASN A CA 1
ATOM 1710 C C . ASN A 1 220 ? 24.059 -8.892 -5.900 1.00 84.56 220 ASN A C 1
ATOM 1712 O O . ASN A 1 220 ? 24.886 -9.778 -5.702 1.00 84.56 220 ASN A O 1
ATOM 1716 N N . GLU A 1 221 ? 22.786 -9.165 -6.193 1.00 83.38 221 GLU A N 1
ATOM 1717 C CA . GLU A 1 221 ? 22.287 -10.542 -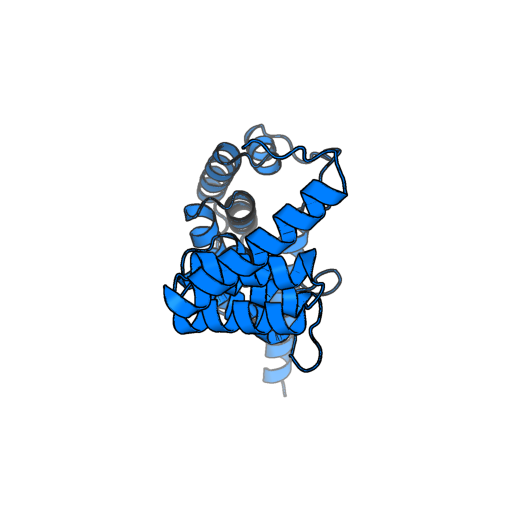6.322 1.00 83.38 221 GLU A CA 1
ATOM 1718 C C . GLU A 1 221 ? 22.900 -11.286 -7.510 1.00 83.38 221 GLU A C 1
ATOM 1720 O O . GLU A 1 221 ? 23.254 -12.461 -7.398 1.00 83.38 221 GLU A O 1
ATOM 17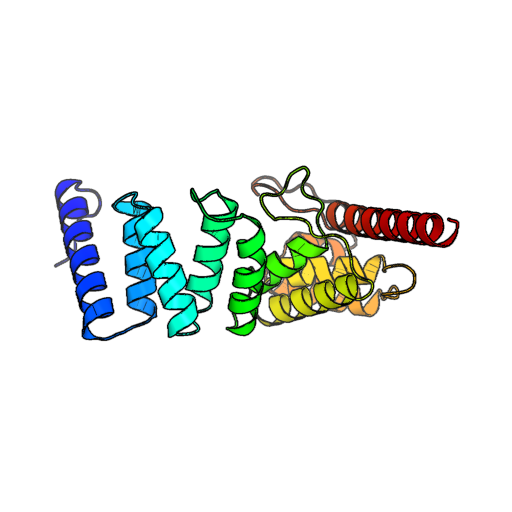25 N N . ARG A 1 222 ? 23.118 -10.603 -8.639 1.00 83.69 222 ARG A N 1
ATOM 1726 C CA . ARG A 1 222 ? 23.835 -11.194 -9.773 1.00 83.69 222 ARG A CA 1
ATOM 1727 C C . ARG A 1 222 ? 25.254 -11.616 -9.383 1.00 83.69 222 ARG A C 1
ATOM 1729 O O . ARG A 1 222 ? 25.637 -12.751 -9.651 1.00 83.69 222 ARG A O 1
ATOM 1736 N N . LEU A 1 223 ? 25.991 -10.737 -8.702 1.00 86.06 223 LEU A N 1
ATOM 1737 C CA . LEU A 1 223 ? 27.342 -11.036 -8.215 1.00 86.06 223 LEU A CA 1
ATOM 1738 C C . LEU A 1 223 ? 27.349 -12.203 -7.215 1.00 86.06 223 LEU A C 1
ATOM 1740 O O . LEU A 1 223 ? 28.233 -13.053 -7.281 1.00 86.06 223 LEU A O 1
ATOM 1744 N N . ARG A 1 224 ? 26.354 -12.283 -6.317 1.00 85.19 224 ARG A N 1
ATOM 1745 C CA . ARG A 1 224 ? 26.203 -13.411 -5.380 1.00 85.19 224 ARG A CA 1
ATOM 1746 C C . ARG A 1 224 ? 26.046 -14.740 -6.116 1.00 85.19 224 ARG A C 1
ATOM 1748 O O . ARG A 1 224 ? 26.744 -15.691 -5.787 1.00 85.19 224 ARG A O 1
ATOM 1755 N N . ARG A 1 225 ? 25.181 -14.800 -7.133 1.00 83.44 225 ARG A N 1
ATOM 1756 C CA . ARG A 1 225 ? 24.966 -16.018 -7.934 1.00 83.44 225 ARG A CA 1
ATOM 1757 C C . ARG A 1 225 ? 26.193 -16.415 -8.746 1.00 83.44 225 ARG A C 1
ATOM 1759 O O . ARG A 1 225 ? 26.520 -17.594 -8.804 1.00 83.44 225 ARG A O 1
ATOM 1766 N N . GLU A 1 226 ? 26.875 -15.444 -9.351 1.00 86.56 226 GLU A N 1
ATOM 1767 C CA . GLU A 1 226 ? 28.133 -15.680 -10.072 1.00 86.56 226 GLU A CA 1
ATOM 1768 C C . GLU A 1 226 ? 29.197 -16.276 -9.135 1.00 86.56 226 GLU A C 1
ATOM 1770 O O . GLU A 1 226 ? 29.854 -17.247 -9.503 1.00 86.56 226 GLU A O 1
ATOM 1775 N N . TYR A 1 227 ? 29.294 -15.776 -7.899 1.00 84.75 227 TYR A N 1
ATOM 1776 C CA . TYR A 1 227 ? 30.194 -16.321 -6.882 1.00 84.75 227 TYR A CA 1
ATOM 1777 C C . TYR A 1 227 ? 29.788 -17.734 -6.427 1.00 84.75 227 TYR A C 1
ATOM 1779 O O . TYR A 1 227 ? 30.633 -18.625 -6.377 1.00 84.75 227 TYR A O 1
ATOM 1787 N N . SER A 1 228 ? 28.501 -17.982 -6.160 1.00 80.88 228 SER A N 1
ATOM 1788 C CA . SER A 1 228 ? 28.002 -19.312 -5.774 1.00 80.88 228 SER A CA 1
ATOM 1789 C C . SER A 1 228 ? 28.184 -20.382 -6.853 1.00 80.88 228 SER A C 1
ATOM 1791 O O . SER A 1 228 ? 28.355 -21.541 -6.508 1.00 80.88 228 SER A O 1
ATOM 1793 N N . ASN A 1 229 ? 28.171 -20.011 -8.137 1.00 77.25 229 ASN A N 1
ATOM 1794 C CA . ASN A 1 229 ? 28.403 -20.935 -9.255 1.00 77.25 229 ASN A CA 1
ATOM 1795 C C . ASN A 1 229 ? 29.896 -21.187 -9.546 1.00 77.25 229 ASN A C 1
ATOM 1797 O O . ASN A 1 229 ? 30.219 -21.983 -10.425 1.00 77.25 229 ASN A O 1
ATOM 1801 N N . SER A 1 230 ? 30.797 -20.466 -8.870 1.00 73.00 230 SER A N 1
ATOM 1802 C CA . SER A 1 230 ? 32.255 -20.577 -9.036 1.00 73.00 230 SER A CA 1
ATOM 1803 C C . SER A 1 230 ? 32.944 -21.424 -7.954 1.00 73.00 230 SER A C 1
ATOM 1805 O O . SER A 1 230 ? 34.161 -21.607 -8.015 1.00 73.00 230 SER A O 1
ATOM 1807 N N . LEU A 1 231 ? 32.167 -21.927 -6.987 1.00 60.84 231 LEU A N 1
ATOM 1808 C CA . LEU A 1 231 ? 32.554 -22.848 -5.912 1.00 60.84 231 LEU A CA 1
ATOM 1809 C C . LEU A 1 231 ? 32.019 -24.253 -6.209 1.00 60.84 231 LEU A C 1
ATOM 1811 O O . LEU A 1 231 ? 32.730 -25.219 -5.859 1.00 60.84 231 LEU A O 1
#